Protein AF-0000000087794114 (afdb_homodimer)

Nearest PDB structures (foldseek):
  7km3-assembly1_H  TM=3.798E-01  e=6.405E-01  Chlamydia trachomatis D/UW-3/CX
  7km3-assembly1_G  TM=3.979E-01  e=3.879E+00  Chlamydia trachomatis D/UW-3/CX
  7km3-assembly1_H  TM=3.827E-01  e=6.466E-01  Chlamydia trachomatis D/UW-3/CX

Sequence (338 aa):
MALLFDADALITPNNSWYPIEFCPAFWDLLLRSNVNGDALSIESIYTEVSSGDDQVAEWAKANQHFFRLLDQETHETAKAVAQYVHRLQPPILEPAKTEFMRGADHLLIAYAIVHGHTVVTCENLVAKDCKTVKIPNVCRHSGVPSIHPMKVLSELRGCFNLSLEDEDSMALLFDADALITPNNSWYPIEFCPAFWDLLLRSNVNGDALSIESIYTEVSSGDDQVAEWAKANQHFFRLLDQETHETAKAVAQYVHRLQPPILEPAKTEFMRGADHLLIAYAIVHGHTVVTCENLVAKDCKTVKIPNVCRHSGVPSIHPMKVLSELRGCFNLSLEDEDS

Solvent-accessible surface area (backbone atoms only — not comparable to full-atom values): 17838 Å² total; per-residue (Å²): 110,22,40,33,44,42,52,58,35,54,47,49,38,38,77,40,74,39,24,60,91,36,19,42,19,61,58,49,49,45,53,54,31,29,77,74,58,40,28,37,34,36,42,61,37,46,56,61,42,43,70,50,91,50,71,59,14,53,50,42,66,74,40,52,86,44,33,37,78,82,50,72,67,25,55,54,39,22,50,54,47,49,52,53,54,68,64,54,54,82,57,37,39,68,69,33,46,52,55,44,65,70,51,46,56,45,53,51,51,16,41,25,57,73,66,53,21,31,36,24,30,74,70,63,74,67,65,84,75,38,47,60,73,46,69,42,49,56,27,55,75,67,73,28,55,64,44,45,52,51,50,45,44,69,76,68,67,43,41,31,33,58,62,74,74,73,79,79,116,111,24,40,33,44,42,52,56,37,53,46,49,38,39,77,42,73,38,25,60,90,36,19,44,17,61,59,49,49,46,54,54,31,29,77,74,57,40,28,35,32,35,42,59,36,46,58,61,42,43,70,48,92,48,71,60,14,53,49,42,67,76,41,54,85,44,33,36,77,83,51,70,66,25,56,56,40,23,51,54,48,48,52,52,56,69,64,55,53,83,56,39,38,68,68,33,45,50,54,44,66,70,51,44,56,46,53,51,51,16,42,25,57,72,65,53,22,30,37,23,28,72,68,62,73,67,65,84,75,39,47,60,74,45,70,43,50,55,26,55,76,68,72,29,54,64,43,44,52,52,49,44,44,71,75,68,67,42,43,31,32,56,64,74,74,75,79,78,118

Secondary structure (DSSP, 8-state):
--EEE-SHHHHHHHHTTS-TTT-HHHHHHHHHHHHTTSEEEEHHHHHHHHTSSSHHHHHHHHTGGGEEPPPHHHHHHHHHHHHHHHH--TTS-HHHHHHHHHSSHHHHHHHHHHHTPEEE-S-----TT-SS--HHHHHHHHT--EE-GGGHHHHTT--EEE----TT-/--EEE-SHHHHHHHHTTS-TTT-HHHHHHHHHHHHTTSEEEEHHHHHHHHTSSSHHHHHHHHTGGGEEPPPHHHHHHHHHHHHHHHH--TTS-HHHHHHHHHSSHHHHHHHHHHHTPEEE-S-----TT-SS--HHHHHHHHT--EE-GGGHHHHTT--EEE----TT-

Foldseek 3Di:
DAEEEAQCLQVVCCVPVQNCVAHVLLVVLQVVCVVVVRAAYAVLRLVVNLVDDDPSVVVCVVCVSRHHYDDPQLVVLLVVLLVVLVPQDPPADPVQSVVCNVGCLSSSLSVCLVVVHEYEDQDDDDDSNDHHDDSCVSCVVSVHHYDYSVCVCVVSVGDDDDDPPPPPD/DAEEEAQCLQVVCCVPVQNCVAHVLLVVLQLVCVVVVRAAYAVLRLVVNLVDDDPSVVVCVVCVSRHHYDDPQLVVLLVVLLVVLVPQDPPADPVQSVVCNVGCLSSSLSRCLVVVHEYEDQDDDDDSNDHHDDSCVSCVVSVHHYDYSVCVCVVSVGDDDDDPPPPPD

Structure (mmCIF, N/CA/C/O backbone):
data_AF-0000000087794114-model_v1
#
loop_
_entity.id
_entity.type
_entity.pdbx_description
1 polymer 'DUF4411 family protein'
#
loop_
_atom_site.group_PDB
_atom_site.id
_atom_site.type_symbol
_atom_site.label_atom_id
_atom_site.label_alt_id
_atom_site.label_comp_id
_atom_site.label_asym_id
_atom_site.label_entity_id
_atom_site.label_seq_id
_atom_site.pdbx_PDB_ins_code
_atom_site.Cartn_x
_atom_site.Cartn_y
_atom_site.Cartn_z
_atom_site.occupancy
_atom_site.B_iso_or_equiv
_atom_site.auth_seq_id
_atom_site.auth_comp_id
_atom_site.auth_asym_id
_atom_site.auth_atom_id
_atom_site.pdbx_PDB_model_num
ATOM 1 N N . MET A 1 1 ? -9.234 -16.281 -17.5 1 90.56 1 MET A N 1
ATOM 2 C CA . MET A 1 1 ? -8.008 -15.672 -16.984 1 90.56 1 MET A CA 1
ATOM 3 C C . MET A 1 1 ? -8.203 -15.172 -15.555 1 90.56 1 MET A C 1
ATOM 5 O O . MET A 1 1 ? -9.125 -14.398 -15.281 1 90.56 1 MET A O 1
ATOM 9 N N . ALA A 1 2 ? -7.488 -15.836 -14.594 1 98 2 ALA A N 1
ATOM 10 C CA . ALA A 1 2 ? -7.637 -15.508 -13.18 1 98 2 ALA A CA 1
ATOM 11 C C . ALA A 1 2 ? -6.387 -14.82 -12.641 1 98 2 ALA A C 1
ATOM 13 O O . ALA A 1 2 ? -5.371 -14.727 -13.336 1 98 2 ALA A O 1
ATOM 14 N N . LEU A 1 3 ? -6.594 -14.172 -11.523 1 98.81 3 LEU A N 1
ATOM 15 C CA . LEU A 1 3 ? -5.457 -13.672 -10.758 1 98.81 3 LEU A CA 1
ATOM 16 C C . LEU A 1 3 ? -4.875 -14.766 -9.875 1 98.81 3 LEU A C 1
ATOM 18 O O . LEU A 1 3 ? -5.602 -15.414 -9.117 1 98.81 3 LEU A O 1
ATOM 22 N N . LEU A 1 4 ? -3.633 -15 -10.086 1 98.88 4 LEU A N 1
ATOM 23 C CA . LEU A 1 4 ? -2.918 -16.047 -9.367 1 98.88 4 LEU A CA 1
ATOM 24 C C . LEU A 1 4 ? -1.953 -15.453 -8.352 1 98.88 4 LEU A C 1
ATOM 26 O O . LEU A 1 4 ? -0.931 -14.875 -8.719 1 98.88 4 LEU A O 1
ATOM 30 N N . PHE A 1 5 ? -2.254 -15.672 -7.062 1 98.88 5 PHE A N 1
ATOM 31 C CA . PHE A 1 5 ? -1.586 -14.922 -6.008 1 98.88 5 PHE A CA 1
ATOM 32 C C . PHE A 1 5 ? -0.354 -15.672 -5.508 1 98.88 5 PHE A C 1
ATOM 34 O O . PHE A 1 5 ? -0.438 -16.844 -5.145 1 98.88 5 PHE A O 1
ATOM 41 N N . ASP A 1 6 ? 0.766 -14.977 -5.492 1 98.12 6 ASP A N 1
ATOM 42 C CA . ASP A 1 6 ? 1.923 -15.484 -4.758 1 98.12 6 ASP A CA 1
ATOM 43 C C . ASP A 1 6 ? 1.754 -15.266 -3.256 1 98.12 6 ASP A C 1
ATOM 45 O O . ASP A 1 6 ? 0.785 -14.641 -2.818 1 98.12 6 ASP A O 1
ATOM 49 N N . ALA A 1 7 ? 2.705 -15.695 -2.436 1 97.25 7 ALA A N 1
ATOM 50 C CA . ALA A 1 7 ? 2.553 -15.641 -0.984 1 97.25 7 ALA A CA 1
ATOM 51 C C . ALA A 1 7 ? 2.594 -14.203 -0.477 1 97.25 7 ALA A C 1
ATOM 53 O O . ALA A 1 7 ? 1.713 -13.781 0.273 1 97.25 7 ALA A O 1
ATOM 54 N N . ASP A 1 8 ? 3.545 -13.438 -0.929 1 95.88 8 ASP A N 1
ATOM 55 C CA . ASP A 1 8 ? 3.705 -12.055 -0.478 1 95.88 8 ASP A CA 1
ATOM 56 C C . ASP A 1 8 ? 2.504 -11.203 -0.876 1 95.88 8 ASP A C 1
ATOM 58 O O . ASP A 1 8 ? 2.188 -10.219 -0.21 1 95.88 8 ASP A O 1
ATOM 62 N N . ALA A 1 9 ? 1.861 -11.578 -1.944 1 98 9 ALA A N 1
ATOM 63 C CA . ALA A 1 9 ? 0.704 -10.836 -2.432 1 98 9 ALA A CA 1
ATOM 64 C C . ALA A 1 9 ? -0.493 -11.008 -1.5 1 98 9 ALA A C 1
ATOM 66 O O . ALA A 1 9 ? -1.477 -10.273 -1.599 1 98 9 ALA A O 1
ATOM 67 N N . LEU A 1 10 ? -0.45 -11.953 -0.617 1 98.12 10 LEU A N 1
ATOM 68 C CA . LEU A 1 10 ? -1.47 -12.141 0.41 1 98.12 10 LEU A CA 1
ATOM 69 C C . LEU A 1 10 ? -1.004 -11.57 1.747 1 98.12 10 LEU A C 1
ATOM 71 O O . LEU A 1 10 ? -1.77 -10.898 2.443 1 98.12 10 LEU A O 1
ATOM 75 N N . ILE A 1 11 ? 0.222 -11.719 2.074 1 97.44 11 ILE A N 1
ATOM 76 C CA . ILE A 1 11 ? 0.762 -11.375 3.385 1 97.44 11 ILE A CA 1
ATOM 77 C C . ILE A 1 11 ? 0.918 -9.859 3.498 1 97.44 11 ILE A C 1
ATOM 79 O O . ILE A 1 11 ? 0.459 -9.25 4.469 1 97.44 11 ILE A O 1
ATOM 83 N N . THR A 1 12 ? 1.5 -9.289 2.484 1 96.75 12 THR A N 1
ATOM 84 C CA . THR A 1 12 ? 1.845 -7.875 2.521 1 96.75 12 THR A CA 1
ATOM 85 C C . THR A 1 12 ? 0.588 -7.016 2.635 1 96.75 12 THR A C 1
ATOM 87 O O . THR A 1 12 ? 0.528 -6.102 3.459 1 96.75 12 THR A O 1
ATOM 90 N N . PRO A 1 13 ? -0.462 -7.285 1.856 1 96.75 13 PRO A N 1
ATOM 91 C CA . PRO A 1 13 ? -1.684 -6.496 2.02 1 96.75 13 PRO A CA 1
ATOM 92 C C . PRO A 1 13 ? -2.24 -6.555 3.439 1 96.75 13 PRO A C 1
ATOM 94 O O . PRO A 1 13 ? -2.68 -5.535 3.977 1 96.75 13 PRO A O 1
ATOM 97 N N . ASN A 1 14 ? -2.199 -7.703 4.039 1 96.88 14 ASN A N 1
ATOM 98 C CA . ASN A 1 14 ? -2.705 -7.82 5.402 1 96.88 14 ASN A CA 1
ATOM 99 C C . ASN A 1 14 ? -1.864 -7.012 6.383 1 96.88 14 ASN A C 1
ATOM 101 O O . ASN A 1 14 ? -2.396 -6.43 7.332 1 96.88 14 ASN A O 1
ATOM 105 N N . ASN A 1 15 ? -0.584 -6.957 6.184 1 94.88 15 ASN A N 1
ATOM 106 C CA . ASN A 1 15 ? 0.324 -6.281 7.105 1 94.88 15 ASN A CA 1
ATOM 107 C C . ASN A 1 15 ? 0.426 -4.789 6.797 1 94.88 15 ASN A C 1
ATOM 109 O O . ASN A 1 15 ? 1.107 -4.047 7.508 1 94.88 15 ASN A O 1
ATOM 113 N N . SER A 1 16 ? -0.266 -4.371 5.82 1 94.31 16 SER A N 1
ATOM 114 C CA . SER A 1 16 ? -0.092 -2.984 5.398 1 94.31 16 SER A CA 1
ATOM 115 C C . SER A 1 16 ? -1.436 -2.32 5.117 1 94.31 16 SER A C 1
ATOM 117 O O . SER A 1 16 ? -2.033 -1.716 6.012 1 94.31 16 SER A O 1
ATOM 119 N N . TRP A 1 17 ? -1.999 -2.459 3.928 1 93.25 17 TRP A N 1
ATOM 120 C CA . TRP A 1 17 ? -3.08 -1.562 3.531 1 93.25 17 TRP A CA 1
ATOM 121 C C . TRP A 1 17 ? -4.426 -2.279 3.568 1 93.25 17 TRP A C 1
ATOM 123 O O . TRP A 1 17 ? -5.477 -1.637 3.607 1 93.25 17 TRP A O 1
ATOM 133 N N . TYR A 1 18 ? -4.434 -3.604 3.619 1 94.75 18 TYR A N 1
ATOM 134 C CA . TYR A 1 18 ? -5.695 -4.328 3.713 1 94.75 18 TYR A CA 1
ATOM 135 C C . TYR A 1 18 ? -5.664 -5.34 4.852 1 94.75 18 TYR A C 1
ATOM 137 O O . TYR A 1 18 ? -5.863 -6.535 4.633 1 94.75 18 TYR A O 1
ATOM 145 N N . PRO A 1 19 ? -5.512 -4.812 6.027 1 95.94 19 PRO A N 1
ATOM 146 C CA . PRO A 1 19 ? -5.57 -5.773 7.133 1 95.94 19 PRO A CA 1
ATOM 147 C C . PRO A 1 19 ? -6.938 -6.438 7.27 1 95.94 19 PRO A C 1
ATOM 149 O O . PRO A 1 19 ? -7.965 -5.754 7.215 1 95.94 19 PRO A O 1
ATOM 152 N N . ILE A 1 20 ? -6.84 -7.715 7.445 1 96.62 20 ILE A N 1
ATOM 153 C CA . ILE A 1 20 ? -8.078 -8.484 7.551 1 96.62 20 ILE A CA 1
ATOM 154 C C . ILE A 1 20 ? -8.984 -7.863 8.609 1 96.62 20 ILE A C 1
ATOM 156 O O . ILE A 1 20 ? -10.195 -7.785 8.43 1 96.62 20 ILE A O 1
ATOM 160 N N . GLU A 1 21 ? -8.445 -7.348 9.695 1 94.69 21 GLU A N 1
ATOM 161 C CA . GLU A 1 21 ? -9.18 -6.793 10.828 1 94.69 21 GLU A CA 1
ATOM 162 C C . GLU A 1 21 ? -9.938 -5.535 10.43 1 94.69 21 GLU A C 1
ATOM 164 O O . GLU A 1 21 ? -11.062 -5.312 10.883 1 94.69 21 GLU A O 1
ATOM 169 N N . PHE A 1 22 ? -9.438 -4.742 9.539 1 94.19 22 PHE A N 1
ATOM 170 C CA . PHE A 1 22 ? -10.008 -3.426 9.266 1 94.19 22 PHE A CA 1
ATOM 171 C C . PHE A 1 22 ? -10.555 -3.352 7.848 1 94.19 22 PHE A C 1
ATOM 173 O O . PHE A 1 22 ? -11.367 -2.477 7.535 1 94.19 22 PHE A O 1
ATOM 180 N N . CYS A 1 23 ? -10.109 -4.316 7.051 1 95.44 23 CYS A N 1
ATOM 181 C CA . CYS A 1 23 ? -10.547 -4.293 5.656 1 95.44 23 CYS A CA 1
ATOM 182 C C . CYS A 1 23 ? -10.969 -5.68 5.195 1 95.44 23 CYS A C 1
ATOM 184 O O . CYS A 1 23 ? -10.414 -6.211 4.227 1 95.44 23 CYS A O 1
ATOM 186 N N . PRO A 1 24 ? -11.961 -6.238 5.848 1 95.75 24 PRO A N 1
ATOM 187 C CA . PRO A 1 24 ? -12.445 -7.539 5.383 1 95.75 24 PRO A CA 1
ATOM 188 C C . PRO A 1 24 ? -12.914 -7.512 3.93 1 95.75 24 PRO A C 1
ATOM 190 O O . PRO A 1 24 ? -12.977 -8.555 3.275 1 95.75 24 PRO A O 1
ATOM 193 N N . ALA A 1 25 ? -13.172 -6.348 3.436 1 95.62 25 ALA A N 1
ATOM 194 C CA . ALA A 1 25 ? -13.68 -6.172 2.08 1 95.62 25 ALA A CA 1
ATOM 195 C C . ALA A 1 25 ? -12.742 -6.797 1.054 1 95.62 25 ALA A C 1
ATOM 197 O O . ALA A 1 25 ? -13.195 -7.449 0.108 1 95.62 25 ALA A O 1
ATOM 198 N N . PHE A 1 26 ? -11.469 -6.594 1.217 1 96.75 26 PHE A N 1
ATOM 199 C CA . PHE A 1 26 ? -10.484 -7.137 0.281 1 96.75 26 PHE A CA 1
ATOM 200 C C . PHE A 1 26 ? -10.531 -8.656 0.269 1 96.75 26 PHE A C 1
ATOM 202 O O . PHE A 1 26 ? -10.547 -9.273 -0.798 1 96.75 26 PHE A O 1
ATOM 209 N N . TRP A 1 27 ? -10.578 -9.234 1.351 1 97.94 27 TRP A N 1
ATOM 210 C CA . TRP A 1 27 ? -10.523 -10.688 1.507 1 97.94 27 TRP A CA 1
ATOM 211 C C . TRP A 1 27 ? -11.844 -11.328 1.076 1 97.94 27 TRP A C 1
ATOM 213 O O . TRP A 1 27 ? -11.852 -12.414 0.493 1 97.94 27 TRP A O 1
ATOM 223 N N . ASP A 1 28 ? -12.875 -10.625 1.348 1 96.94 28 ASP A N 1
ATOM 224 C CA . ASP A 1 28 ? -14.164 -11.062 0.813 1 96.94 28 ASP A CA 1
ATOM 225 C C . ASP A 1 28 ? -14.172 -11.008 -0.713 1 96.94 28 ASP A C 1
ATOM 227 O O . ASP A 1 28 ? -14.734 -11.891 -1.366 1 96.94 28 ASP A O 1
ATOM 231 N N . LEU A 1 29 ? -13.562 -9.969 -1.209 1 96.81 29 LEU A N 1
ATOM 232 C CA . LEU A 1 29 ? -13.453 -9.828 -2.658 1 96.81 29 LEU A CA 1
ATOM 233 C C . LEU A 1 29 ? -12.695 -11.008 -3.26 1 96.81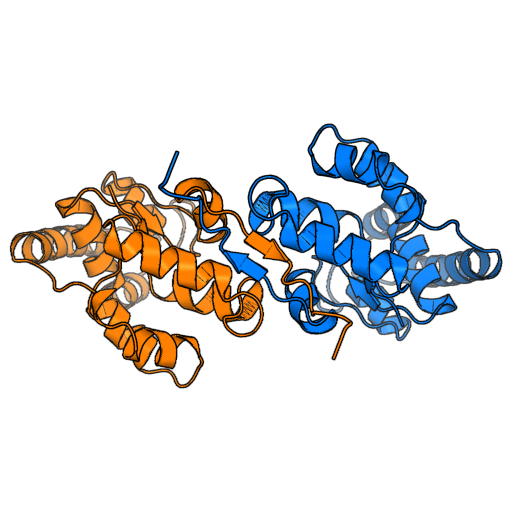 29 LEU A C 1
ATOM 235 O O . LEU A 1 29 ? -13.109 -11.562 -4.281 1 96.81 29 LEU A O 1
ATOM 239 N N . LEU A 1 30 ? -11.602 -11.438 -2.637 1 98 30 LEU A N 1
ATOM 240 C CA . LEU A 1 30 ? -10.82 -12.57 -3.117 1 98 30 LEU A CA 1
ATOM 241 C C . LEU A 1 30 ? -11.648 -13.852 -3.123 1 98 30 LEU A C 1
ATOM 243 O O . LEU A 1 30 ? -11.633 -14.602 -4.102 1 98 30 LEU A O 1
ATOM 247 N N . LEU A 1 31 ? -12.312 -14.047 -2.047 1 97.75 31 LEU A N 1
ATOM 248 C CA . LEU A 1 31 ? -13.086 -15.273 -1.917 1 97.75 31 LEU A CA 1
ATOM 249 C C . LEU A 1 31 ? -14.234 -15.305 -2.918 1 97.75 31 LEU A C 1
ATOM 251 O O . LEU A 1 31 ? -14.5 -16.328 -3.539 1 97.75 31 LEU A O 1
ATOM 255 N N . ARG A 1 32 ? -14.883 -14.211 -3.057 1 96.44 32 ARG A N 1
ATOM 256 C CA . ARG A 1 32 ? -15.945 -14.125 -4.051 1 96.44 32 ARG A CA 1
ATOM 257 C C . ARG A 1 32 ? -15.398 -14.375 -5.457 1 96.44 32 ARG A C 1
ATOM 259 O O . ARG A 1 32 ? -16 -15.117 -6.238 1 96.44 32 ARG A O 1
ATOM 266 N N . SER A 1 33 ? -14.312 -13.742 -5.754 1 97.25 33 SER A N 1
ATOM 267 C CA . SER A 1 33 ? -13.68 -13.906 -7.059 1 97.25 33 SER A CA 1
ATOM 268 C C . SER A 1 33 ? -13.203 -15.344 -7.27 1 97.25 33 SER A C 1
ATOM 270 O O . SER A 1 33 ? -13.188 -15.844 -8.398 1 97.25 33 SER A O 1
ATOM 272 N N . ASN A 1 34 ? -12.82 -15.969 -6.16 1 98 34 ASN A N 1
ATOM 273 C CA . ASN A 1 34 ? -12.406 -17.359 -6.254 1 98 34 ASN A CA 1
ATOM 274 C C . ASN A 1 34 ? -13.562 -18.266 -6.684 1 98 34 ASN A C 1
ATOM 276 O O . ASN A 1 34 ? -13.375 -19.188 -7.48 1 98 34 ASN A O 1
ATOM 280 N N . VAL A 1 35 ? -14.719 -18.062 -6.137 1 96.19 35 VAL A N 1
ATOM 281 C CA . VAL A 1 35 ? -15.914 -18.812 -6.484 1 96.19 35 VAL A CA 1
ATOM 282 C C . VAL A 1 35 ? -16.172 -18.719 -7.984 1 96.19 35 VAL A C 1
ATOM 284 O O . VAL A 1 35 ? -16.547 -19.688 -8.625 1 96.19 35 VAL A O 1
ATOM 287 N N . ASN A 1 36 ? -15.844 -17.547 -8.555 1 94.94 36 ASN A N 1
ATOM 288 C CA . ASN A 1 36 ? -16.062 -17.297 -9.977 1 94.94 36 ASN A CA 1
ATOM 289 C C . ASN A 1 36 ? -14.859 -17.766 -10.812 1 94.94 36 ASN A C 1
ATOM 291 O O . ASN A 1 36 ? -14.883 -17.656 -12.039 1 94.94 36 ASN A O 1
ATOM 295 N N . GLY A 1 37 ? -13.836 -18.188 -10.109 1 96.5 37 GLY A N 1
ATOM 296 C CA . GLY A 1 37 ? -12.641 -18.641 -10.789 1 96.5 37 GLY A CA 1
ATOM 297 C C . GLY A 1 37 ? -11.711 -17.516 -11.203 1 96.5 37 GLY A C 1
ATOM 298 O O . GLY A 1 37 ? -10.836 -17.703 -12.055 1 96.5 37 GLY A O 1
ATOM 299 N N . ASP A 1 38 ? -11.875 -16.328 -10.617 1 97.81 38 ASP A N 1
ATOM 300 C CA . ASP A 1 38 ? -11.148 -15.141 -11.062 1 97.81 38 ASP A CA 1
ATOM 301 C C . ASP A 1 38 ? -9.938 -14.867 -10.164 1 97.81 38 ASP A C 1
ATOM 303 O O . ASP A 1 38 ? -9.07 -14.062 -10.5 1 97.81 38 ASP A O 1
ATOM 307 N N . ALA A 1 39 ? -9.883 -15.523 -9.039 1 98.69 39 ALA A N 1
ATOM 308 C CA . ALA A 1 39 ? -8.766 -15.383 -8.102 1 98.69 39 ALA A CA 1
ATOM 309 C C . ALA A 1 39 ? -8.438 -16.719 -7.434 1 98.69 39 ALA A C 1
ATOM 311 O O . ALA A 1 39 ? -9.336 -17.438 -7.004 1 98.69 39 ALA A O 1
ATOM 312 N N . LEU A 1 40 ? -7.246 -17 -7.395 1 98.81 40 LEU A N 1
ATOM 313 C CA . LEU A 1 40 ? -6.816 -18.266 -6.785 1 98.81 40 LEU A CA 1
ATOM 314 C C . LEU A 1 40 ? -5.316 -18.25 -6.52 1 98.81 40 LEU A C 1
ATOM 316 O O . LEU A 1 40 ? -4.645 -17.25 -6.773 1 98.81 40 LEU A O 1
ATOM 320 N N . SER A 1 41 ? -4.836 -19.281 -5.922 1 98.81 41 SER A N 1
ATOM 321 C CA . SER A 1 41 ? -3.426 -19.609 -5.762 1 98.81 41 SER A CA 1
ATOM 322 C C . SER A 1 41 ? -3.195 -21.125 -5.844 1 98.81 41 SER A C 1
ATOM 324 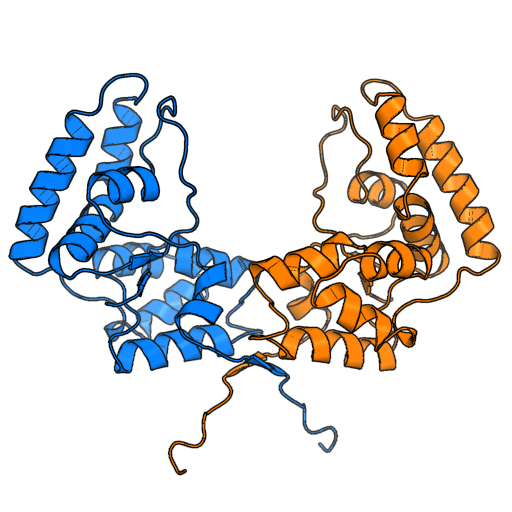O O . SER A 1 41 ? -4.027 -21.844 -6.391 1 98.81 41 SER A O 1
ATOM 326 N N . ILE A 1 42 ? -2.008 -21.531 -5.531 1 98.69 42 ILE A N 1
ATOM 327 C CA . ILE A 1 42 ? -1.695 -22.938 -5.676 1 98.69 42 ILE A CA 1
ATOM 328 C C . ILE A 1 42 ? -1.316 -23.531 -4.32 1 98.69 42 ILE A C 1
ATOM 330 O O . ILE A 1 42 ? -0.975 -22.797 -3.391 1 98.69 42 ILE A O 1
ATOM 334 N N . GLU A 1 43 ? -1.309 -24.781 -4.23 1 97.88 43 GLU A N 1
ATOM 335 C CA . GLU A 1 43 ? -1.099 -25.516 -2.984 1 97.88 43 GLU A CA 1
ATOM 336 C C . GLU A 1 43 ? 0.265 -25.203 -2.379 1 97.88 43 GLU A C 1
ATOM 338 O O . GLU A 1 43 ? 0.405 -25.125 -1.157 1 97.88 43 GLU A O 1
ATOM 343 N N . SER A 1 44 ? 1.276 -25.094 -3.17 1 96.81 44 SER A N 1
ATOM 344 C CA . SER A 1 44 ? 2.609 -24.766 -2.664 1 96.81 44 SER A CA 1
ATOM 345 C C . SER A 1 44 ? 2.619 -23.438 -1.923 1 96.81 44 SER A C 1
ATOM 347 O O . SER A 1 44 ? 3.33 -23.281 -0.928 1 96.81 44 SER A O 1
ATOM 349 N N . ILE A 1 45 ? 1.816 -22.5 -2.387 1 97.94 45 ILE A N 1
ATOM 350 C CA . ILE A 1 45 ? 1.689 -21.203 -1.722 1 97.94 45 ILE A CA 1
ATOM 351 C C . ILE A 1 45 ? 0.944 -21.375 -0.4 1 97.94 45 ILE A C 1
ATOM 353 O O . ILE A 1 45 ? 1.274 -20.734 0.595 1 97.94 45 ILE A O 1
ATOM 357 N N . TYR A 1 46 ? -0.052 -22.234 -0.452 1 98.12 46 TYR A N 1
ATOM 358 C CA . TYR A 1 46 ? -0.767 -22.562 0.779 1 98.12 46 TYR A CA 1
ATOM 359 C C . TYR A 1 46 ? 0.198 -23 1.87 1 98.12 46 TYR A C 1
ATOM 361 O O . TYR A 1 46 ? 0.136 -22.516 3.002 1 98.12 46 TYR A O 1
ATOM 369 N N . THR A 1 47 ? 1.084 -23.875 1.524 1 96 47 THR A N 1
ATOM 370 C CA . THR A 1 47 ? 2.037 -24.422 2.484 1 96 47 THR A CA 1
ATOM 371 C C . THR A 1 47 ? 2.918 -23.328 3.061 1 96 47 THR A C 1
ATOM 373 O O . THR A 1 47 ? 3.164 -23.281 4.266 1 96 47 THR A O 1
ATOM 376 N N . GLU A 1 48 ? 3.299 -22.453 2.219 1 93.88 48 GLU A N 1
ATOM 377 C CA . GLU A 1 48 ? 4.141 -21.328 2.635 1 93.88 48 GLU A CA 1
ATOM 378 C C . GLU A 1 48 ? 3.387 -20.391 3.566 1 93.88 48 GLU A C 1
ATOM 380 O O . GLU A 1 48 ? 3.891 -20.031 4.629 1 93.88 48 GLU A O 1
ATOM 385 N N . VAL A 1 49 ? 2.186 -20 3.211 1 96.75 49 VAL A N 1
ATOM 386 C CA . VAL A 1 49 ? 1.393 -19 3.914 1 96.75 49 VAL A CA 1
ATOM 387 C C . VAL A 1 49 ? 0.858 -19.594 5.219 1 96.75 49 VAL A C 1
ATOM 389 O O . VAL A 1 49 ? 0.863 -18.922 6.254 1 96.75 49 VAL A O 1
ATOM 392 N N . SER A 1 50 ? 0.457 -20.812 5.191 1 96.88 50 SER A N 1
ATOM 393 C CA . SER A 1 50 ? -0.214 -21.438 6.328 1 96.88 50 SER A CA 1
ATOM 394 C C . SER A 1 50 ? 0.781 -21.812 7.422 1 96.88 50 SER A C 1
ATOM 396 O O . SER A 1 50 ? 0.386 -22.109 8.555 1 96.88 50 SER A O 1
ATOM 398 N N . SER A 1 51 ? 2.021 -21.781 7.113 1 93.94 51 SER A N 1
ATOM 399 C CA . SER A 1 51 ? 3.055 -22.125 8.086 1 93.94 51 SER A CA 1
ATOM 400 C C . SER A 1 51 ? 3.283 -20.969 9.07 1 93.94 51 SER A C 1
ATOM 402 O O . SER A 1 51 ? 3.9 -21.172 10.117 1 93.94 51 SER A O 1
ATOM 404 N N . GLY A 1 52 ? 2.766 -19.844 8.781 1 92.31 52 GLY A N 1
ATOM 405 C CA . GLY A 1 52 ? 2.893 -18.703 9.68 1 92.31 52 GLY A CA 1
ATOM 406 C C . GLY A 1 52 ? 1.901 -18.734 10.828 1 92.31 52 GLY A C 1
ATOM 407 O O . GLY A 1 52 ? 1.15 -19.703 10.977 1 92.31 52 GLY A O 1
ATOM 408 N N . ASP A 1 53 ? 2.006 -17.766 11.719 1 89.94 53 ASP A N 1
ATOM 409 C CA . ASP A 1 53 ? 1.107 -17.688 12.867 1 89.94 53 ASP A CA 1
ATOM 410 C C . ASP A 1 53 ? 0.342 -16.359 12.867 1 89.94 53 ASP A C 1
ATOM 412 O O . ASP A 1 53 ? -0.027 -15.852 13.93 1 89.94 53 ASP A O 1
ATOM 416 N N . ASP A 1 54 ? 0.057 -15.922 11.789 1 93.62 54 ASP A N 1
ATOM 417 C CA . ASP A 1 54 ? -0.628 -14.633 11.703 1 93.62 54 ASP A CA 1
ATOM 418 C C . ASP A 1 54 ? -2.025 -14.797 11.109 1 93.62 54 ASP A C 1
ATOM 420 O O . ASP A 1 54 ? -2.512 -15.914 10.945 1 93.62 54 ASP A O 1
ATOM 424 N N . GLN A 1 55 ? -2.719 -13.727 10.859 1 96.19 55 GLN A N 1
ATOM 425 C CA . GLN A 1 55 ? -4.098 -13.711 10.383 1 96.19 55 GLN A CA 1
ATOM 426 C C . GLN A 1 55 ? -4.207 -14.305 8.984 1 96.19 55 GLN A C 1
ATOM 428 O O . GLN A 1 55 ? -5.207 -14.945 8.648 1 96.19 55 GLN A O 1
ATOM 433 N N . VAL A 1 56 ? -3.186 -14.133 8.188 1 98.06 56 VAL A N 1
ATOM 434 C CA . VAL A 1 56 ? -3.209 -14.641 6.816 1 98.06 56 VAL A CA 1
ATOM 435 C C . VAL A 1 56 ? -3.131 -16.172 6.832 1 98.06 56 VAL A C 1
ATOM 437 O O . VAL A 1 56 ? -3.779 -16.844 6.023 1 98.06 56 VAL A O 1
ATOM 440 N N . ALA A 1 57 ? -2.248 -16.672 7.723 1 98.19 57 ALA A N 1
ATOM 441 C CA . ALA A 1 57 ? -2.164 -18.109 7.887 1 98.19 57 ALA A CA 1
ATOM 442 C C . ALA A 1 57 ? -3.518 -18.703 8.266 1 98.19 57 ALA A C 1
ATOM 444 O O . ALA A 1 57 ? -3.953 -19.703 7.691 1 98.19 57 ALA A O 1
ATOM 445 N N . GLU A 1 58 ? -4.16 -18.078 9.227 1 98.06 58 GLU A N 1
ATOM 446 C CA . GLU A 1 58 ? -5.484 -18.531 9.641 1 98.06 58 GLU A CA 1
ATOM 447 C C . GLU A 1 58 ? -6.484 -18.438 8.492 1 98.06 58 GLU A C 1
ATOM 449 O O . GLU A 1 58 ? -7.305 -19.344 8.297 1 98.06 58 GLU A O 1
ATOM 454 N N . TRP A 1 59 ? -6.414 -17.344 7.801 1 98.44 59 TRP A N 1
ATOM 455 C CA . TRP A 1 59 ? -7.273 -17.156 6.637 1 98.44 59 TRP A CA 1
ATOM 456 C C . TRP A 1 59 ? -7.055 -18.25 5.609 1 98.44 59 TRP A C 1
ATOM 458 O O . TRP A 1 59 ? -8.016 -18.797 5.059 1 98.44 59 TRP A O 1
ATOM 468 N N . ALA A 1 60 ? -5.801 -18.625 5.285 1 98.5 60 ALA A N 1
ATOM 469 C CA . ALA A 1 60 ? -5.488 -19.672 4.324 1 98.5 60 ALA A CA 1
ATOM 470 C C . ALA A 1 60 ? -6.039 -21.031 4.785 1 98.5 60 ALA A C 1
ATOM 472 O O . ALA A 1 60 ? -6.617 -21.766 3.992 1 98.5 60 ALA A O 1
ATOM 473 N N . LYS A 1 61 ? -5.867 -21.297 6.027 1 98.25 61 LYS A N 1
ATOM 474 C CA . LYS A 1 61 ? -6.344 -22.562 6.586 1 98.25 61 LYS A CA 1
ATOM 475 C C . LYS A 1 61 ? -7.863 -22.656 6.484 1 98.25 61 LYS A C 1
ATOM 477 O O . LYS A 1 61 ? -8.406 -23.75 6.246 1 98.25 61 LYS A O 1
ATOM 482 N N . ALA A 1 62 ? -8.5 -21.609 6.664 1 98.12 62 ALA A N 1
ATOM 483 C CA . ALA A 1 62 ? -9.961 -21.594 6.617 1 98.12 62 ALA A CA 1
ATOM 484 C C . ALA A 1 62 ? -10.461 -21.609 5.176 1 98.12 62 ALA A C 1
ATOM 486 O O . ALA A 1 62 ? -11.641 -21.859 4.926 1 98.12 62 ALA A O 1
ATOM 487 N N . ASN A 1 63 ? -9.594 -21.297 4.242 1 98.38 63 ASN A N 1
ATOM 488 C CA . ASN A 1 63 ? -10.016 -21.172 2.85 1 98.38 63 ASN A CA 1
ATOM 489 C C . ASN A 1 63 ? -9.102 -21.953 1.916 1 98.38 63 ASN A C 1
ATOM 491 O O . ASN A 1 63 ? -8.602 -21.422 0.925 1 98.38 63 ASN A O 1
ATOM 495 N N . GLN A 1 64 ? -8.953 -23.234 2.189 1 98.06 64 GLN A N 1
ATOM 496 C CA . GLN A 1 64 ? -8.047 -24.094 1.438 1 98.06 64 GLN A CA 1
ATOM 497 C C . GLN A 1 64 ? -8.484 -24.219 -0.019 1 98.06 64 GLN A C 1
ATOM 499 O O . GLN A 1 64 ? -7.664 -24.484 -0.898 1 98.06 64 GLN A O 1
ATOM 504 N N . HIS A 1 65 ? -9.773 -23.984 -0.287 1 98.06 65 HIS A N 1
ATOM 505 C CA . HIS A 1 65 ? -10.297 -24.078 -1.644 1 98.06 65 HIS A CA 1
ATOM 506 C C . HIS A 1 65 ? -9.688 -23 -2.539 1 98.06 65 HIS A C 1
ATOM 508 O O . HIS A 1 65 ? -9.773 -23.094 -3.768 1 98.06 65 HIS A O 1
ATOM 514 N N . PHE A 1 66 ? -9.109 -21.969 -1.944 1 98.69 66 PHE A N 1
ATOM 515 C CA . PHE A 1 66 ? -8.469 -20.875 -2.682 1 98.69 66 PHE A CA 1
ATOM 516 C C . PHE A 1 66 ? -7.188 -21.359 -3.35 1 98.69 66 PHE A C 1
ATOM 518 O O . PHE A 1 66 ? -6.684 -20.719 -4.273 1 98.69 66 PHE A O 1
ATOM 525 N N . PHE A 1 67 ? -6.652 -22.547 -2.932 1 98.75 67 PHE A N 1
ATOM 526 C CA . PHE A 1 67 ? -5.359 -23.062 -3.365 1 98.75 67 PHE A CA 1
ATOM 527 C C . PHE A 1 67 ? -5.527 -24.359 -4.16 1 98.75 67 PHE A C 1
ATOM 529 O O . PHE A 1 67 ? -5.992 -25.359 -3.625 1 98.75 67 PHE A O 1
ATOM 536 N N . ARG A 1 68 ? -5.043 -24.312 -5.355 1 98.06 68 ARG A N 1
ATOM 537 C CA . ARG A 1 68 ? -5.289 -25.406 -6.281 1 98.06 68 ARG A CA 1
ATOM 538 C C . ARG A 1 68 ? -4.098 -26.359 -6.324 1 98.06 68 ARG A C 1
ATOM 540 O O . ARG A 1 68 ? -2.951 -25.938 -6.164 1 98.06 68 ARG A O 1
ATOM 547 N N . LEU A 1 69 ? -4.426 -27.578 -6.605 1 97.31 69 LEU A N 1
ATOM 548 C CA . LEU A 1 69 ? -3.389 -28.562 -6.871 1 97.31 69 LEU A CA 1
ATOM 549 C C . LEU A 1 69 ? -2.822 -28.391 -8.273 1 97.31 69 LEU A C 1
ATOM 551 O O . LEU A 1 69 ? -3.529 -27.953 -9.188 1 97.31 69 LEU A O 1
ATOM 555 N N . LEU A 1 70 ? -1.605 -28.797 -8.359 1 97.12 70 LEU A N 1
ATOM 556 C CA . LEU A 1 70 ? -0.975 -28.734 -9.672 1 97.12 70 LEU A CA 1
ATOM 557 C C . LEU A 1 70 ? -1.418 -29.906 -10.547 1 97.12 70 LEU A C 1
ATOM 559 O O . LEU A 1 70 ? -1.537 -31.031 -10.062 1 97.12 70 LEU A O 1
ATOM 563 N N . ASP A 1 71 ? -1.731 -29.641 -11.773 1 97.12 71 ASP A N 1
ATOM 564 C CA . ASP A 1 71 ? -2.02 -30.703 -12.727 1 97.12 71 ASP A CA 1
ATOM 565 C C . ASP A 1 71 ? -0.746 -31.172 -13.43 1 97.12 71 ASP A C 1
ATOM 567 O O . ASP A 1 71 ? 0.33 -30.609 -13.211 1 97.12 71 ASP A O 1
ATOM 571 N N . GLN A 1 72 ? -0.884 -32.219 -14.188 1 97.12 72 GLN A N 1
ATOM 572 C CA . GLN A 1 72 ? 0.268 -32.844 -14.844 1 97.12 72 GLN A CA 1
ATOM 573 C C . GLN A 1 72 ? 0.933 -31.859 -15.805 1 97.12 72 GLN A C 1
ATOM 575 O O . GLN A 1 72 ? 2.162 -31.797 -15.891 1 97.12 72 GLN A O 1
ATOM 580 N N . GLU A 1 73 ? 0.129 -31.172 -16.469 1 98.06 73 GLU A N 1
ATOM 581 C CA . GLU A 1 73 ? 0.663 -30.203 -17.422 1 98.06 73 GLU A CA 1
ATOM 582 C C . GLU A 1 73 ? 1.503 -29.141 -16.719 1 98.06 73 GLU A C 1
ATOM 584 O O . GLU A 1 73 ? 2.545 -28.719 -17.234 1 98.06 73 GLU A O 1
ATOM 589 N N . THR A 1 74 ? 1.017 -28.719 -15.602 1 97.88 74 THR A N 1
ATOM 590 C CA . THR A 1 74 ? 1.756 -27.719 -14.82 1 97.88 74 THR A CA 1
ATOM 591 C C . THR A 1 74 ? 3.096 -28.297 -14.359 1 97.88 74 THR A C 1
ATOM 593 O O . THR A 1 74 ? 4.109 -27.594 -14.383 1 97.88 74 THR A O 1
ATOM 596 N N . HIS A 1 75 ? 3.168 -29.516 -13.969 1 96.75 75 HIS A N 1
ATOM 597 C CA . HIS A 1 75 ? 4.418 -30.141 -13.547 1 96.75 75 HIS A CA 1
ATOM 598 C C . HIS A 1 75 ? 5.438 -30.141 -14.68 1 96.75 75 HIS A C 1
ATOM 600 O O . HIS A 1 75 ? 6.617 -29.859 -14.469 1 96.75 75 HIS A O 1
ATOM 606 N N . GLU A 1 76 ? 4.965 -30.469 -15.82 1 97.75 76 GLU A N 1
ATOM 607 C CA . GLU A 1 76 ? 5.852 -30.469 -16.969 1 97.75 76 GLU A CA 1
ATOM 608 C C . GLU A 1 76 ? 6.363 -29.078 -17.297 1 97.75 76 GLU A C 1
ATOM 610 O O . GLU A 1 76 ? 7.551 -28.875 -17.562 1 97.75 76 GLU A O 1
ATOM 615 N N . THR A 1 77 ? 5.43 -28.172 -17.266 1 98.12 77 THR A N 1
ATOM 616 C CA . THR A 1 77 ? 5.793 -26.781 -17.531 1 98.12 77 THR A CA 1
ATOM 617 C C . THR A 1 77 ? 6.75 -26.25 -16.469 1 98.12 77 THR A C 1
ATOM 619 O O . THR A 1 77 ? 7.629 -25.438 -16.766 1 98.12 77 THR A O 1
ATOM 622 N N . ALA A 1 78 ? 6.578 -26.719 -15.242 1 97.81 78 ALA A N 1
ATOM 623 C CA . ALA A 1 78 ? 7.473 -26.328 -14.156 1 97.81 78 ALA A CA 1
ATOM 624 C C . ALA A 1 78 ? 8.914 -26.734 -14.453 1 97.81 78 ALA A C 1
ATOM 626 O O . ALA A 1 78 ? 9.852 -26.016 -14.117 1 97.81 78 ALA A O 1
ATOM 627 N N . LYS A 1 79 ? 9.055 -27.828 -15.078 1 97.12 79 LYS A N 1
ATOM 628 C CA . LYS A 1 79 ? 10.383 -28.281 -15.477 1 97.12 79 LYS A CA 1
ATOM 629 C C . LYS A 1 79 ? 11 -27.328 -16.5 1 97.12 79 LYS A C 1
ATOM 631 O O . LYS A 1 79 ? 12.195 -27.031 -16.438 1 97.12 79 LYS A O 1
ATOM 636 N N . ALA A 1 80 ? 10.172 -26.938 -17.406 1 97.25 80 ALA A N 1
ATOM 637 C CA . ALA A 1 80 ? 10.641 -26 -18.422 1 97.25 80 ALA A CA 1
ATOM 638 C C . ALA A 1 80 ? 11.07 -24.688 -17.797 1 97.25 80 ALA A C 1
ATOM 640 O O . ALA A 1 80 ? 12.094 -24.109 -18.172 1 97.25 80 ALA A O 1
ATOM 641 N N . VAL A 1 81 ? 10.289 -24.203 -16.859 1 97.69 81 VAL A N 1
ATOM 642 C CA . VAL A 1 81 ? 10.633 -22.969 -16.141 1 97.69 81 VAL A CA 1
ATOM 643 C C . VAL A 1 81 ? 11.945 -23.156 -15.391 1 97.69 81 VAL A C 1
ATOM 645 O O . VAL A 1 81 ? 12.812 -22.281 -15.398 1 97.69 81 VAL A O 1
ATOM 648 N N . ALA A 1 82 ? 12.055 -24.266 -14.766 1 96.75 82 ALA A N 1
ATOM 649 C CA . ALA A 1 82 ? 13.281 -24.594 -14.039 1 96.75 82 ALA A CA 1
ATOM 650 C C . ALA A 1 82 ? 14.492 -24.578 -14.961 1 96.75 82 ALA A C 1
ATOM 652 O O . ALA A 1 82 ? 15.547 -24.031 -14.609 1 96.75 82 ALA A O 1
ATOM 653 N N . GLN A 1 83 ? 14.375 -25.141 -16.078 1 96.56 83 GLN A N 1
ATOM 654 C CA . GLN A 1 83 ? 15.461 -25.172 -17.062 1 96.56 83 GLN A CA 1
ATOM 655 C C . GLN A 1 83 ? 15.852 -23.766 -17.5 1 96.56 83 GLN A C 1
ATOM 657 O O . GLN A 1 83 ? 17.047 -23.453 -17.609 1 96.56 83 GLN A O 1
ATOM 662 N N . TYR A 1 84 ? 14.867 -23 -17.734 1 96.5 84 TYR A N 1
ATOM 663 C CA . TYR A 1 84 ? 15.125 -21.609 -18.109 1 96.5 84 TYR A CA 1
ATOM 664 C C . TYR A 1 84 ? 15.93 -20.891 -17.031 1 96.5 84 TYR A C 1
ATOM 666 O O . TYR A 1 84 ? 16.938 -20.25 -17.312 1 96.5 84 TYR A O 1
ATOM 674 N N . VAL A 1 85 ? 15.492 -21.031 -15.758 1 96.12 85 VAL A N 1
ATOM 675 C CA . VAL A 1 85 ? 16.141 -20.359 -14.641 1 96.12 85 VAL A CA 1
ATOM 676 C C . VAL A 1 85 ? 17.578 -20.844 -14.516 1 96.12 85 VAL A C 1
ATOM 678 O O . VAL A 1 85 ? 18.5 -20.047 -14.281 1 96.12 85 VAL A O 1
ATOM 681 N N . HIS A 1 86 ? 17.766 -22.094 -14.719 1 95.19 86 HIS A N 1
ATOM 682 C CA . HIS A 1 86 ? 19.094 -22.672 -14.602 1 95.19 86 HIS A CA 1
ATOM 683 C C . HIS A 1 86 ? 20.031 -22.141 -15.688 1 95.19 86 HIS A C 1
ATOM 685 O O . HIS A 1 86 ? 21.234 -22.016 -15.461 1 95.19 86 HIS A O 1
ATOM 691 N N . ARG A 1 87 ? 19.484 -21.766 -16.781 1 94.56 87 ARG A N 1
ATOM 692 C CA . ARG A 1 87 ? 20.281 -21.359 -17.922 1 94.56 87 ARG A CA 1
ATOM 693 C C . ARG A 1 87 ? 20.594 -19.859 -17.859 1 94.56 87 ARG A C 1
ATOM 695 O O . ARG A 1 87 ? 21.344 -19.344 -18.688 1 94.56 87 ARG A O 1
ATOM 702 N N . LEU A 1 88 ? 19.953 -19.203 -16.906 1 93.12 88 LEU A N 1
ATOM 703 C CA . LEU A 1 88 ? 20.234 -17.781 -16.797 1 93.12 88 LEU A CA 1
ATOM 704 C C . LEU A 1 88 ? 21.719 -17.531 -16.547 1 93.12 88 LEU A C 1
ATOM 706 O O . LEU A 1 88 ? 22.359 -18.281 -15.812 1 93.12 88 LEU A O 1
ATOM 710 N N . GLN A 1 89 ? 22.219 -16.516 -17.156 1 90.12 89 GLN A N 1
ATOM 711 C CA . GLN A 1 89 ? 23.641 -16.219 -17.094 1 90.12 89 GLN A CA 1
ATOM 712 C C . GLN A 1 89 ? 23.938 -15.047 -16.172 1 90.12 89 GLN A C 1
ATOM 714 O O . GLN A 1 89 ? 23.031 -14.305 -15.797 1 90.12 89 GLN A O 1
ATOM 719 N N . PRO A 1 90 ? 25.266 -14.93 -15.922 1 87.19 90 PRO A N 1
ATOM 720 C CA . PRO A 1 90 ? 25.625 -13.719 -15.18 1 87.19 90 PRO A CA 1
ATOM 721 C C . PRO A 1 90 ? 25.031 -12.453 -15.812 1 87.19 90 PRO A C 1
ATOM 723 O O . PRO A 1 90 ? 24.891 -12.383 -17.031 1 87.19 90 PRO A O 1
ATOM 726 N N . PRO A 1 91 ? 24.5 -11.625 -14.828 1 92 91 PRO A N 1
ATOM 727 C CA . PRO A 1 91 ? 24.938 -11.43 -13.445 1 92 91 PRO A CA 1
ATOM 728 C C . PRO A 1 91 ? 24.109 -12.227 -12.445 1 92 91 PRO A C 1
ATOM 730 O O . PRO A 1 91 ? 24.359 -12.172 -11.242 1 92 91 PRO A O 1
ATOM 733 N N . ILE A 1 92 ? 23.203 -13.047 -12.891 1 91.88 92 ILE A N 1
ATOM 734 C CA . ILE A 1 92 ? 22.406 -13.836 -11.961 1 91.88 92 ILE A CA 1
ATOM 735 C C . ILE A 1 92 ? 23.297 -14.867 -11.266 1 91.88 92 ILE A C 1
ATOM 737 O O . ILE A 1 92 ? 23.969 -15.656 -11.922 1 91.88 92 ILE A O 1
ATOM 741 N N . LEU A 1 93 ? 23.219 -14.836 -9.93 1 92.88 93 LEU A N 1
ATOM 742 C CA . LEU A 1 93 ? 24.078 -15.711 -9.125 1 92.88 93 LEU A CA 1
ATOM 743 C C . LEU A 1 93 ? 23.438 -17.078 -8.938 1 92.88 93 LEU A C 1
ATOM 745 O O . LEU A 1 93 ? 22.203 -17.188 -8.844 1 92.88 93 LEU A O 1
ATOM 749 N N . GLU A 1 94 ? 24.25 -18.078 -8.789 1 93.75 94 GLU A N 1
ATOM 750 C CA . GLU A 1 94 ? 23.781 -19.453 -8.617 1 93.75 94 G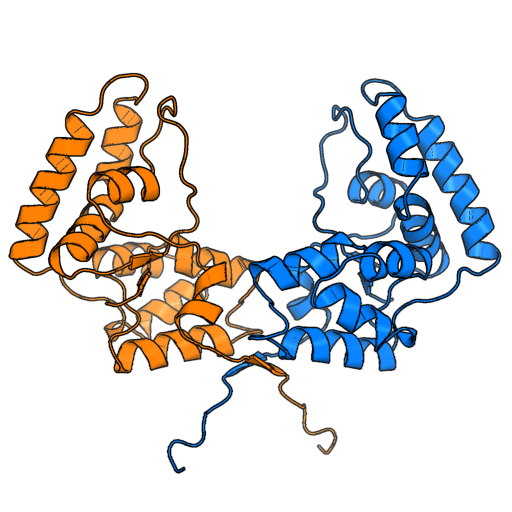LU A CA 1
ATOM 751 C C . GLU A 1 94 ? 22.938 -19.594 -7.355 1 93.75 94 GLU A C 1
ATOM 753 O O . GLU A 1 94 ? 21.891 -20.25 -7.371 1 93.75 94 GLU A O 1
ATOM 758 N N . PRO A 1 95 ? 23.359 -18.969 -6.285 1 94.69 95 PRO A N 1
ATOM 759 C CA . PRO A 1 95 ? 22.531 -19.078 -5.082 1 94.69 95 PRO A CA 1
ATOM 760 C C . PRO A 1 95 ? 21.141 -18.5 -5.285 1 94.69 95 PRO A C 1
ATOM 762 O O . PRO A 1 95 ? 20.172 -18.984 -4.688 1 94.69 95 PRO A O 1
ATOM 765 N N . ALA A 1 96 ? 21.016 -17.5 -6.055 1 94.25 96 ALA A N 1
ATOM 766 C CA . ALA A 1 96 ? 19.719 -16.875 -6.336 1 94.25 96 ALA A CA 1
ATOM 767 C C . ALA A 1 96 ? 18.812 -17.844 -7.109 1 94.25 96 ALA A C 1
ATOM 769 O O . ALA A 1 96 ? 17.609 -17.922 -6.848 1 94.25 96 ALA A O 1
ATOM 770 N N . LYS A 1 97 ? 19.438 -18.562 -8.047 1 95.38 97 LYS A N 1
ATOM 771 C CA . LYS A 1 97 ? 18.688 -19.547 -8.812 1 95.38 97 LYS A CA 1
ATOM 772 C C . LYS A 1 97 ? 18.172 -20.672 -7.902 1 95.38 97 LYS A C 1
ATOM 774 O O . LYS A 1 97 ? 17 -21.062 -8 1 95.38 97 LYS A O 1
ATOM 779 N N . THR A 1 98 ? 19.047 -21.062 -7.047 1 95.19 98 THR A N 1
ATOM 780 C CA . THR A 1 98 ? 18.703 -22.141 -6.125 1 95.19 98 THR A CA 1
ATOM 781 C C . THR A 1 98 ? 17.578 -21.719 -5.184 1 95.19 98 THR A C 1
ATOM 783 O O . THR A 1 98 ? 16.656 -22.484 -4.93 1 95.19 98 THR A O 1
ATOM 786 N N . GLU A 1 99 ? 17.734 -20.531 -4.699 1 93.88 99 GLU A N 1
ATOM 787 C CA . GLU A 1 99 ? 16.703 -20 -3.797 1 93.88 99 GLU A CA 1
ATOM 788 C C . GLU A 1 99 ? 15.352 -19.922 -4.492 1 93.88 99 GLU A C 1
ATOM 790 O O . GLU A 1 99 ? 14.328 -20.281 -3.916 1 93.88 99 GLU A O 1
ATOM 795 N N . PHE A 1 100 ? 15.375 -19.453 -5.68 1 94.75 100 PHE A N 1
ATOM 796 C CA . PHE A 1 100 ? 14.156 -19.359 -6.48 1 94.75 100 PHE A CA 1
ATOM 797 C C . PHE A 1 100 ? 13.508 -20.719 -6.648 1 94.75 100 PHE A C 1
ATOM 799 O O . PHE A 1 100 ? 12.281 -20.844 -6.562 1 94.75 100 PHE A O 1
ATOM 806 N N . MET A 1 101 ? 14.305 -21.734 -6.859 1 94.62 101 MET A N 1
ATOM 807 C CA . MET A 1 101 ? 13.82 -23.078 -7.152 1 94.62 101 MET A CA 1
ATOM 808 C C . MET A 1 101 ? 13.367 -23.781 -5.883 1 94.62 101 MET A C 1
ATOM 810 O O . MET A 1 101 ? 12.641 -24.781 -5.945 1 94.62 101 MET A O 1
ATOM 814 N N . ARG A 1 102 ? 13.758 -23.266 -4.734 1 91.69 102 ARG A N 1
ATOM 815 C CA . ARG A 1 102 ? 13.375 -23.859 -3.457 1 91.69 102 ARG A CA 1
ATOM 816 C C . ARG A 1 102 ? 11.953 -23.453 -3.068 1 91.69 102 ARG A C 1
ATOM 818 O O . ARG A 1 102 ? 11.266 -24.188 -2.359 1 91.69 102 ARG A O 1
ATOM 825 N N . GLY A 1 103 ? 11.461 -22.391 -3.596 1 90.94 103 GLY A N 1
ATOM 826 C CA . GLY A 1 103 ? 10.141 -21.906 -3.225 1 90.94 103 GLY A CA 1
ATOM 827 C C . GLY A 1 103 ? 9.055 -22.312 -4.207 1 90.94 103 GLY A C 1
ATOM 828 O O . GLY A 1 103 ? 9.227 -23.281 -4.961 1 90.94 103 GLY A O 1
ATOM 829 N N . ALA A 1 104 ? 7.961 -21.688 -4.031 1 95.19 104 ALA A N 1
ATOM 830 C CA . ALA A 1 104 ? 6.781 -22 -4.836 1 95.19 104 ALA A CA 1
ATOM 831 C C . ALA A 1 104 ? 6.754 -21.188 -6.121 1 95.19 104 ALA A C 1
ATOM 833 O O . ALA A 1 104 ? 5.875 -21.375 -6.969 1 95.19 104 ALA A O 1
ATOM 834 N N . ASP A 1 105 ? 7.715 -20.375 -6.32 1 96.75 105 ASP A N 1
ATOM 835 C CA . ASP A 1 105 ? 7.648 -19.375 -7.383 1 96.75 105 ASP A CA 1
ATOM 836 C C . ASP A 1 105 ? 7.641 -20.031 -8.758 1 96.75 105 ASP A C 1
ATOM 838 O O . ASP A 1 105 ? 6.832 -19.672 -9.617 1 96.75 105 ASP A O 1
ATOM 842 N N . HIS A 1 106 ? 8.523 -20.969 -8.984 1 97.44 106 HIS A N 1
ATOM 843 C CA . HIS A 1 106 ? 8.586 -21.609 -10.297 1 97.44 106 HIS A CA 1
ATOM 844 C C . HIS A 1 106 ? 7.32 -22.406 -10.586 1 97.44 106 HIS A C 1
ATOM 846 O O . HIS A 1 106 ? 6.867 -22.469 -11.734 1 97.44 106 HIS A O 1
ATOM 852 N N . LEU A 1 107 ? 6.707 -23 -9.547 1 98.06 107 LEU A N 1
ATOM 853 C CA . LEU A 1 107 ? 5.449 -23.719 -9.695 1 98.06 107 LEU A CA 1
ATOM 854 C C . LEU A 1 107 ? 4.301 -22.766 -9.992 1 98.06 107 LEU A C 1
ATOM 856 O O . LEU A 1 107 ? 3.439 -23.062 -10.828 1 98.06 107 LEU A O 1
ATOM 860 N N . LEU A 1 108 ? 4.324 -21.672 -9.32 1 98.5 108 LEU A N 1
ATOM 861 C CA . LEU A 1 108 ? 3.316 -20.625 -9.523 1 98.5 108 LEU A CA 1
ATOM 862 C C . LEU A 1 108 ? 3.326 -20.141 -10.969 1 98.5 108 LEU A C 1
ATOM 864 O O . LEU A 1 108 ? 2.275 -20.047 -11.609 1 98.5 108 LEU A O 1
ATOM 868 N N . ILE A 1 109 ? 4.512 -19.828 -11.453 1 98.62 109 ILE A N 1
ATOM 869 C CA . ILE A 1 109 ? 4.664 -19.328 -12.812 1 98.62 109 ILE A CA 1
ATOM 870 C C . ILE A 1 109 ? 4.238 -20.391 -13.82 1 98.62 109 ILE A C 1
ATOM 872 O O . ILE A 1 109 ? 3.545 -20.109 -14.797 1 98.62 109 ILE A O 1
ATOM 876 N N . ALA A 1 110 ? 4.625 -21.641 -13.57 1 98.69 110 ALA A N 1
ATOM 877 C CA . ALA A 1 110 ? 4.23 -22.75 -14.445 1 98.69 110 ALA A CA 1
ATOM 878 C C . ALA A 1 110 ? 2.711 -22.875 -14.516 1 98.69 110 ALA A C 1
ATOM 880 O O . ALA A 1 110 ? 2.148 -23.062 -15.602 1 98.69 110 ALA A O 1
ATOM 881 N N . TYR A 1 111 ? 2.08 -22.75 -13.359 1 98.69 111 TYR A N 1
ATOM 882 C CA . TYR A 1 111 ? 0.625 -22.812 -13.32 1 98.69 111 TYR A CA 1
ATOM 883 C C . TYR A 1 111 ? 0 -21.688 -14.125 1 98.69 111 TYR A C 1
ATOM 885 O O . TYR A 1 111 ? -0.976 -21.891 -14.844 1 98.69 111 TYR A O 1
ATOM 893 N N . ALA A 1 112 ? 0.542 -20.531 -13.992 1 98.75 112 ALA A N 1
ATOM 894 C CA . ALA A 1 112 ? 0.057 -19.375 -14.742 1 98.75 112 ALA A CA 1
ATOM 895 C C . ALA A 1 112 ? 0.213 -19.578 -16.25 1 98.75 112 ALA A C 1
ATOM 897 O O . ALA A 1 112 ? -0.67 -19.219 -17.016 1 98.75 112 ALA A O 1
ATOM 898 N N . ILE A 1 113 ? 1.3 -20.156 -16.641 1 98.44 113 ILE A N 1
ATOM 899 C CA . ILE A 1 113 ? 1.56 -20.422 -18.047 1 98.44 113 ILE A CA 1
ATOM 900 C C . ILE A 1 113 ? 0.513 -21.391 -18.594 1 98.44 113 ILE A C 1
ATOM 902 O O . ILE A 1 113 ? -0.109 -21.125 -19.625 1 98.44 113 ILE A O 1
ATOM 906 N N . VAL A 1 114 ? 0.302 -22.453 -17.906 1 98.38 114 VAL A N 1
ATOM 907 C CA . VAL A 1 114 ? -0.554 -23.547 -18.375 1 98.38 114 VAL A CA 1
ATOM 908 C C . VAL A 1 114 ? -1.997 -23.062 -18.484 1 98.38 114 VAL A C 1
ATOM 910 O O . VAL A 1 114 ? -2.703 -23.391 -19.438 1 98.38 114 VAL A O 1
ATOM 913 N N . HIS A 1 115 ? -2.436 -22.234 -17.531 1 98.19 115 HIS A N 1
ATOM 914 C CA . HIS A 1 115 ? -3.854 -21.906 -17.438 1 98.19 115 HIS A CA 1
ATOM 915 C C . HIS A 1 115 ? -4.125 -20.484 -17.922 1 98.19 115 HIS A C 1
ATOM 917 O O . HIS A 1 115 ? -5.277 -20.047 -17.938 1 98.19 115 HIS A O 1
ATOM 923 N N . GLY A 1 116 ? -3.113 -19.781 -18.25 1 97.69 116 GLY A N 1
ATOM 924 C CA . GLY A 1 116 ? -3.275 -18.438 -18.797 1 97.69 116 GLY A CA 1
ATOM 925 C C . GLY A 1 116 ? -3.697 -17.422 -17.75 1 97.69 116 GLY A C 1
ATOM 926 O O . GLY A 1 116 ? -4.59 -16.609 -18 1 97.69 116 GLY A O 1
ATOM 927 N N . HIS A 1 117 ? -3.107 -17.5 -16.562 1 98.56 117 HIS A N 1
ATOM 928 C CA . HIS A 1 117 ? -3.473 -16.609 -15.469 1 98.56 117 HIS A CA 1
ATOM 929 C C . HIS A 1 117 ? -2.484 -15.453 -15.344 1 98.56 117 HIS A C 1
ATOM 931 O O . HIS A 1 117 ? -1.415 -15.484 -15.961 1 98.56 117 HIS A O 1
ATOM 937 N N . THR A 1 118 ? -2.877 -14.453 -14.68 1 98.75 118 THR A N 1
ATOM 938 C CA . THR A 1 118 ? -2.025 -13.328 -14.305 1 98.75 118 THR A CA 1
ATOM 939 C C . THR A 1 118 ? -1.47 -13.516 -12.891 1 98.75 118 THR A C 1
ATOM 941 O O . THR A 1 118 ? -2.223 -13.773 -11.953 1 98.75 118 THR A O 1
ATOM 944 N N . VAL A 1 119 ? -0.179 -13.359 -12.812 1 98.75 119 VAL A N 1
ATOM 945 C CA . VAL A 1 119 ? 0.445 -13.555 -11.516 1 98.75 119 VAL A CA 1
ATOM 946 C C . VAL A 1 119 ? 0.373 -12.266 -10.703 1 98.75 119 VAL A C 1
ATOM 948 O O . VAL A 1 119 ? 0.644 -11.18 -11.219 1 98.75 119 VAL A O 1
ATOM 951 N N . VAL A 1 120 ? -0.063 -12.359 -9.453 1 98.81 120 VAL A N 1
ATOM 952 C CA . VAL A 1 120 ? -0.064 -11.234 -8.523 1 98.81 120 VAL A CA 1
ATOM 953 C C . VAL A 1 120 ? 1.109 -11.367 -7.555 1 98.81 120 VAL A C 1
ATOM 955 O O . VAL A 1 120 ? 1.196 -12.344 -6.805 1 98.81 120 VAL A O 1
ATOM 958 N N . THR A 1 121 ? 1.974 -10.414 -7.566 1 98.5 121 THR A N 1
ATOM 959 C CA . THR A 1 121 ? 3.172 -10.453 -6.734 1 98.5 121 THR A CA 1
ATOM 960 C C . THR A 1 121 ? 3.598 -9.047 -6.328 1 98.5 121 THR A C 1
ATOM 962 O O . THR A 1 121 ? 3.332 -8.086 -7.047 1 98.5 121 THR A O 1
ATOM 965 N N . CYS A 1 122 ? 4.195 -8.906 -5.176 1 97.81 122 CYS A N 1
ATOM 966 C CA . CYS A 1 122 ? 4.688 -7.609 -4.707 1 97.81 122 CYS A CA 1
ATOM 967 C C . CYS A 1 122 ? 6.027 -7.273 -5.348 1 97.81 122 CYS A C 1
ATOM 969 O O . CYS A 1 122 ? 6.512 -6.145 -5.227 1 97.81 122 CYS A O 1
ATOM 971 N N . GLU A 1 123 ? 6.594 -8.234 -5.977 1 96.5 123 GLU A N 1
ATOM 972 C CA . GLU A 1 123 ? 7.887 -8.008 -6.621 1 96.5 123 GLU A CA 1
ATOM 973 C C . GLU A 1 123 ? 7.75 -7.066 -7.812 1 96.5 123 GLU A C 1
ATOM 975 O O . GLU A 1 123 ? 6.688 -6.996 -8.438 1 96.5 123 GLU A O 1
ATOM 980 N N . ASN A 1 124 ? 8.844 -6.465 -8.086 1 94.69 124 ASN A N 1
ATOM 981 C CA . ASN A 1 124 ? 8.898 -5.59 -9.25 1 94.69 124 ASN A CA 1
ATOM 982 C C . ASN A 1 124 ? 9.797 -6.168 -10.336 1 94.69 124 ASN A C 1
ATOM 984 O O . ASN A 1 124 ? 10.727 -6.922 -10.047 1 94.69 124 ASN A O 1
ATOM 988 N N . LEU A 1 125 ? 9.406 -5.754 -11.508 1 94.56 125 LEU A N 1
ATOM 989 C CA . LEU A 1 125 ? 10.289 -6.07 -12.625 1 94.56 125 LEU A CA 1
ATOM 990 C C . LEU A 1 125 ? 11.617 -5.332 -12.484 1 94.56 125 LEU A C 1
ATOM 992 O O . LEU A 1 125 ? 11.641 -4.145 -12.148 1 94.56 125 LEU A O 1
ATOM 996 N N . VAL A 1 126 ? 12.633 -6.008 -12.641 1 91.69 126 VAL A N 1
ATOM 997 C CA . VAL A 1 126 ? 13.945 -5.387 -12.508 1 91.69 126 VAL A CA 1
ATOM 998 C C . VAL A 1 126 ? 14.719 -5.508 -13.82 1 91.69 126 VAL A C 1
ATOM 1000 O O . VAL A 1 126 ? 14.336 -6.285 -14.695 1 91.69 126 VAL A O 1
ATOM 1003 N N . ALA A 1 127 ? 15.781 -4.715 -13.836 1 88.44 127 ALA A N 1
ATOM 1004 C CA . ALA A 1 127 ? 16.625 -4.703 -15.031 1 88.44 127 ALA A CA 1
ATOM 1005 C C . ALA A 1 127 ? 17.406 -6.008 -15.164 1 88.44 127 ALA A C 1
ATOM 1007 O O . ALA A 1 127 ? 17.469 -6.801 -14.219 1 88.44 127 ALA A O 1
ATOM 1008 N N . LYS A 1 128 ? 17.953 -6.262 -16.344 1 81.38 128 LYS A N 1
ATOM 1009 C CA . LYS A 1 128 ? 18.641 -7.504 -16.688 1 81.38 128 LYS A CA 1
ATOM 1010 C C . LYS A 1 128 ? 19.906 -7.668 -15.867 1 81.38 128 LYS A C 1
ATOM 1012 O O . LYS A 1 128 ? 20.422 -8.781 -15.727 1 81.38 128 LYS A O 1
ATOM 1017 N N . ASP A 1 129 ? 20.328 -6.629 -15.336 1 84.81 129 ASP A N 1
ATOM 1018 C CA . ASP A 1 129 ? 21.594 -6.707 -14.602 1 84.81 129 ASP A CA 1
ATOM 1019 C C . ASP A 1 129 ? 21.344 -7.023 -13.125 1 84.81 129 ASP A C 1
ATOM 1021 O O . ASP A 1 129 ? 22.266 -6.941 -12.312 1 84.81 129 ASP A O 1
ATOM 1025 N N . CYS A 1 130 ? 20.188 -7.422 -12.867 1 85.31 130 CYS A N 1
ATOM 1026 C CA . CYS A 1 130 ? 19.906 -7.812 -11.492 1 85.31 130 CYS A CA 1
ATOM 1027 C C . CYS A 1 130 ? 20.578 -9.141 -11.156 1 85.31 130 CYS A C 1
ATOM 1029 O O . CYS A 1 130 ? 20.688 -10.023 -12.008 1 85.31 130 CYS A O 1
ATOM 1031 N N . LYS A 1 131 ? 20.969 -9.273 -9.938 1 91.81 131 LYS A N 1
ATOM 1032 C CA . LYS A 1 131 ? 21.719 -10.445 -9.492 1 91.81 131 LYS A CA 1
ATOM 1033 C C . LYS A 1 131 ? 20.781 -11.531 -8.977 1 91.81 131 LYS A C 1
ATOM 1035 O O . LYS A 1 131 ? 21.203 -12.648 -8.695 1 91.81 131 LYS A O 1
ATOM 1040 N N . THR A 1 132 ? 19.469 -11.297 -8.859 1 93.44 132 THR A N 1
ATOM 1041 C CA . THR A 1 132 ? 18.484 -12.227 -8.32 1 93.44 132 THR A CA 1
ATOM 1042 C C . THR A 1 132 ? 17.453 -12.594 -9.383 1 93.44 132 THR A C 1
ATOM 1044 O O . THR A 1 132 ? 17.422 -12.008 -10.461 1 93.44 132 THR A O 1
ATOM 1047 N N . VAL A 1 133 ? 16.703 -13.656 -9.078 1 94.88 133 VAL A N 1
ATOM 1048 C CA . VAL A 1 133 ? 15.617 -14.07 -9.969 1 94.88 133 VAL A CA 1
ATOM 1049 C C . VAL A 1 133 ? 14.281 -13.547 -9.43 1 94.88 133 VAL A C 1
ATOM 1051 O O . VAL A 1 133 ? 13.891 -13.875 -8.305 1 94.88 133 VAL A O 1
ATOM 1054 N N . LYS A 1 134 ? 13.656 -12.75 -10.219 1 96.06 134 LYS A N 1
ATOM 1055 C CA . LYS A 1 134 ? 12.383 -12.172 -9.805 1 96.06 134 LYS A CA 1
ATOM 1056 C C . LYS A 1 134 ? 11.227 -12.773 -10.602 1 96.06 134 LYS A C 1
ATOM 1058 O O . LYS A 1 134 ? 11.352 -13.016 -11.805 1 96.06 134 LYS A O 1
ATOM 1063 N N . ILE A 1 135 ? 10.07 -12.891 -9.93 1 97.44 135 ILE A N 1
ATOM 1064 C CA . ILE A 1 135 ? 8.883 -13.508 -10.523 1 97.44 135 ILE A CA 1
ATOM 1065 C C . ILE A 1 135 ? 8.484 -12.742 -11.789 1 97.44 135 ILE A C 1
ATOM 1067 O O . ILE A 1 135 ? 8.305 -13.344 -12.852 1 97.44 135 ILE A O 1
ATOM 1071 N N . PRO A 1 136 ? 8.438 -11.406 -11.758 1 97.56 136 PRO A N 1
ATOM 1072 C CA . PRO A 1 136 ? 7.984 -10.695 -12.953 1 97.56 136 PRO A CA 1
ATOM 1073 C C . PRO A 1 136 ? 8.922 -10.891 -14.141 1 97.56 136 PRO A C 1
ATOM 1075 O O . PRO A 1 136 ? 8.477 -10.891 -15.297 1 97.56 136 PRO A O 1
ATOM 1078 N N . ASN A 1 137 ? 10.195 -11.047 -13.898 1 96.62 137 ASN A N 1
ATOM 1079 C CA . ASN A 1 137 ? 11.148 -11.266 -14.984 1 96.62 137 ASN A CA 1
ATOM 1080 C C . ASN A 1 137 ? 10.922 -12.609 -15.664 1 96.62 137 ASN A C 1
ATOM 1082 O O . ASN A 1 137 ? 10.969 -12.703 -16.891 1 96.62 137 ASN A O 1
ATOM 1086 N N . VAL A 1 138 ? 10.734 -13.594 -14.883 1 96.69 138 VAL A N 1
ATOM 1087 C CA . VAL A 1 138 ? 10.469 -14.922 -15.43 1 96.69 138 VAL A CA 1
ATOM 1088 C C . VAL A 1 138 ? 9.125 -14.922 -16.156 1 96.69 138 VAL A C 1
ATOM 1090 O O . VAL A 1 138 ? 8.984 -15.516 -17.219 1 96.69 138 VAL A O 1
ATOM 1093 N N . CYS A 1 139 ? 8.133 -14.258 -15.555 1 98 139 CYS A N 1
ATOM 1094 C CA . CYS A 1 139 ? 6.828 -14.125 -16.188 1 98 139 CYS A CA 1
ATOM 1095 C C . CYS A 1 139 ? 6.953 -13.469 -17.562 1 98 139 CYS A C 1
ATOM 1097 O O . CYS A 1 139 ? 6.383 -13.953 -18.547 1 98 139 CYS A O 1
ATOM 1099 N N . ARG A 1 140 ? 7.66 -12.398 -17.562 1 96.19 140 ARG A N 1
ATOM 1100 C CA . ARG A 1 140 ? 7.844 -11.672 -18.812 1 96.19 140 ARG A CA 1
ATOM 1101 C C . ARG A 1 140 ? 8.453 -12.562 -19.891 1 96.19 140 ARG A C 1
ATOM 1103 O O . ARG A 1 140 ? 7.996 -12.57 -21.031 1 96.19 140 ARG A O 1
ATOM 1110 N N . HIS A 1 141 ? 9.414 -13.297 -19.531 1 94.38 141 HIS A N 1
ATOM 1111 C CA . HIS A 1 141 ? 10.039 -14.227 -20.453 1 94.38 141 HIS A CA 1
ATOM 1112 C C . HIS A 1 141 ? 9.039 -15.258 -20.953 1 94.38 141 HIS A C 1
ATOM 1114 O O . HIS A 1 141 ? 9.117 -15.695 -22.109 1 94.38 141 HIS A O 1
ATOM 1120 N N . SER A 1 142 ? 8.133 -15.633 -20.141 1 96.44 142 SER A N 1
ATOM 1121 C CA . SER A 1 142 ? 7.227 -16.734 -20.438 1 96.44 142 SER A CA 1
ATOM 1122 C C . SER A 1 142 ? 5.918 -16.234 -21.031 1 96.44 142 SER A C 1
ATOM 1124 O O . SER A 1 142 ? 5.004 -17.016 -21.297 1 96.44 142 SER A O 1
ATOM 1126 N N . GLY A 1 143 ? 5.773 -14.922 -21.125 1 96 143 GLY A N 1
ATOM 1127 C CA . GLY A 1 143 ? 4.574 -14.344 -21.703 1 96 143 GLY A CA 1
ATOM 1128 C C . GLY A 1 143 ? 3.393 -14.32 -20.766 1 96 143 GLY A C 1
ATOM 1129 O O . GLY A 1 143 ? 2.24 -14.367 -21.188 1 96 143 GLY A O 1
ATOM 1130 N N . VAL A 1 144 ? 3.637 -14.414 -19.531 1 97.19 144 VAL A N 1
ATOM 1131 C CA . VAL A 1 144 ? 2.607 -14.367 -18.5 1 97.19 144 VAL A CA 1
ATOM 1132 C C . VAL A 1 144 ? 2.564 -12.969 -17.875 1 97.19 144 VAL A C 1
ATOM 1134 O O . VAL A 1 144 ? 3.602 -12.414 -17.516 1 97.19 144 VAL A O 1
ATOM 1137 N N . PRO A 1 145 ? 1.39 -12.375 -17.828 1 97.88 145 PRO A N 1
ATOM 1138 C CA . PRO A 1 145 ? 1.314 -11.07 -17.172 1 97.88 145 PRO A CA 1
ATOM 1139 C C . PRO A 1 145 ? 1.444 -11.164 -15.648 1 97.88 145 PRO A C 1
ATOM 1141 O O . PRO A 1 145 ? 1.11 -12.195 -15.062 1 97.88 145 PRO A O 1
ATOM 1144 N N . SER A 1 146 ? 2.004 -10.164 -15.109 1 98.12 146 SER A N 1
ATOM 1145 C CA . SER A 1 146 ? 2.064 -10.039 -13.656 1 98.12 146 SER A CA 1
ATOM 1146 C C . SER A 1 146 ? 1.623 -8.656 -13.203 1 98.12 146 SER A C 1
ATOM 1148 O O . SER A 1 146 ? 1.857 -7.664 -13.898 1 98.12 146 SER A O 1
ATOM 1150 N N . ILE A 1 147 ? 0.959 -8.562 -12.031 1 97.31 147 ILE A N 1
ATOM 1151 C CA . ILE A 1 147 ? 0.504 -7.285 -11.492 1 97.31 147 ILE A CA 1
ATOM 1152 C C . ILE A 1 147 ? 0.797 -7.219 -10 1 97.31 147 ILE A C 1
ATOM 1154 O O . ILE A 1 147 ? 1.035 -8.242 -9.359 1 97.31 147 ILE A O 1
ATOM 1158 N N . HIS A 1 148 ? 0.863 -6.012 -9.508 1 97.19 148 HIS A N 1
ATOM 1159 C CA . HIS A 1 148 ? 0.983 -5.766 -8.07 1 97.19 148 HIS A CA 1
ATOM 1160 C C . HIS A 1 148 ? -0.368 -5.895 -7.379 1 97.19 148 HIS A C 1
ATOM 1162 O O . HIS A 1 148 ? -1.4 -5.527 -7.945 1 97.19 148 HIS A O 1
ATOM 1168 N N . PRO A 1 149 ? -0.374 -6.379 -6.145 1 96.62 149 PRO A N 1
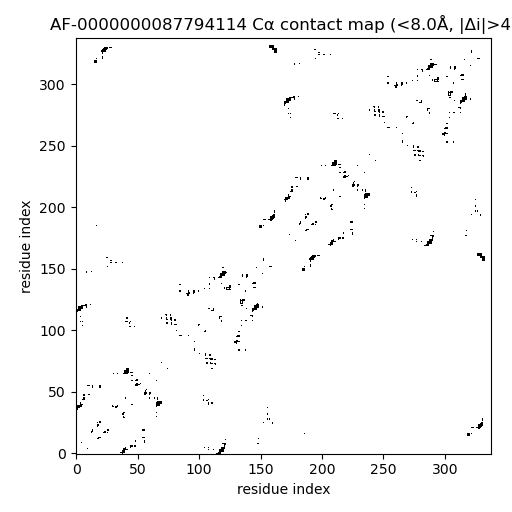ATOM 1169 C CA . PRO A 1 149 ? -1.643 -6.57 -5.438 1 96.62 149 PRO A CA 1
ATOM 1170 C C . PRO A 1 149 ? -2.457 -5.285 -5.324 1 96.62 149 PRO A C 1
ATOM 1172 O O . PRO A 1 149 ? -3.684 -5.332 -5.199 1 96.62 149 PRO A O 1
ATOM 1175 N N . MET A 1 150 ? -1.847 -4.148 -5.422 1 93.81 150 MET A N 1
ATOM 1176 C CA . MET A 1 150 ? -2.551 -2.871 -5.332 1 93.81 150 MET A CA 1
ATOM 1177 C C . MET A 1 150 ? -3.482 -2.678 -6.523 1 93.81 150 MET A C 1
ATOM 1179 O O . MET A 1 150 ? -4.414 -1.876 -6.465 1 93.81 150 MET A O 1
ATOM 1183 N N . LYS A 1 151 ? -3.246 -3.432 -7.559 1 93.75 151 LYS A N 1
ATOM 1184 C CA . LYS A 1 151 ? -4.051 -3.297 -8.773 1 93.75 151 LYS A CA 1
ATOM 1185 C C . LYS A 1 151 ? -5.199 -4.301 -8.781 1 93.75 151 LYS A C 1
ATOM 1187 O O . LYS A 1 151 ? -6.039 -4.281 -9.68 1 93.75 151 LYS A O 1
ATOM 1192 N N . VAL A 1 152 ? -5.234 -5.133 -7.805 1 95.38 152 VAL A N 1
ATOM 1193 C CA . VAL A 1 152 ? -6.207 -6.223 -7.766 1 95.38 152 VAL A CA 1
ATOM 1194 C C . VAL A 1 152 ? -7.621 -5.652 -7.688 1 95.38 152 VAL A C 1
ATOM 1196 O O . VAL A 1 152 ? -8.547 -6.176 -8.312 1 95.38 152 VAL A O 1
ATOM 1199 N N . LEU A 1 153 ? -7.785 -4.578 -6.883 1 92.94 153 LEU A N 1
ATOM 1200 C CA . LEU A 1 153 ? -9.109 -3.992 -6.711 1 92.94 153 LEU A CA 1
ATOM 1201 C C . LEU A 1 153 ? -9.695 -3.568 -8.055 1 92.94 153 LEU A C 1
ATOM 1203 O O . LEU A 1 153 ? -10.859 -3.863 -8.344 1 92.94 153 LEU A O 1
ATOM 1207 N N . SER A 1 154 ? -8.891 -2.879 -8.82 1 92.12 154 SER A N 1
ATOM 1208 C CA . SER A 1 154 ? -9.367 -2.43 -10.117 1 92.12 154 SER A CA 1
ATOM 1209 C C . SER A 1 154 ? -9.555 -3.604 -11.078 1 92.12 154 SER A C 1
ATOM 1211 O O . SER A 1 154 ? -10.508 -3.627 -11.859 1 92.12 154 SER A O 1
ATOM 1213 N N . GLU A 1 155 ? -8.695 -4.633 -11.047 1 94.19 155 GLU A N 1
ATOM 1214 C CA . GLU A 1 155 ? -8.758 -5.793 -11.938 1 94.19 155 GLU A CA 1
ATOM 1215 C C . GLU A 1 155 ? -10.016 -6.617 -11.672 1 94.19 155 GLU A C 1
ATOM 1217 O O . GLU A 1 155 ? -10.633 -7.137 -12.602 1 94.19 155 GLU A O 1
ATOM 1222 N N . LEU A 1 156 ? -10.352 -6.699 -10.367 1 94.56 156 LEU A N 1
ATOM 1223 C CA . LEU A 1 156 ? -11.5 -7.52 -10 1 94.56 156 LEU A CA 1
ATOM 1224 C C . LEU A 1 156 ? -12.758 -6.672 -9.867 1 94.56 156 LEU A C 1
ATOM 1226 O O . LEU A 1 156 ? -13.812 -7.172 -9.469 1 94.56 156 LEU A O 1
ATOM 1230 N N . ARG A 1 157 ? -12.688 -5.375 -10.117 1 90.38 157 ARG A N 1
ATOM 1231 C CA . ARG A 1 157 ? -13.789 -4.414 -10.062 1 90.38 157 ARG A CA 1
ATOM 1232 C C . ARG A 1 157 ? -14.453 -4.418 -8.695 1 90.38 157 ARG A C 1
ATOM 1234 O O . ARG A 1 157 ? -15.68 -4.453 -8.602 1 90.38 157 ARG A O 1
ATOM 1241 N N . GLY A 1 158 ? -13.539 -4.488 -7.73 1 90.81 158 GLY A N 1
ATOM 1242 C CA . GLY A 1 158 ? -14.047 -4.367 -6.371 1 90.81 158 GLY A CA 1
ATOM 1243 C C . GLY A 1 158 ? -14.359 -2.939 -5.977 1 90.81 158 GLY A C 1
ATOM 1244 O O . GLY A 1 158 ? -13.75 -1.998 -6.484 1 90.81 158 GLY A O 1
ATOM 1245 N N . CYS A 1 159 ? -15.328 -2.822 -5.051 1 93.56 159 CYS A N 1
ATOM 1246 C CA . CYS A 1 159 ? -15.68 -1.533 -4.465 1 93.56 159 CYS A CA 1
ATOM 1247 C C . CYS A 1 159 ? -15.852 -1.647 -2.955 1 93.56 159 CYS A C 1
ATOM 1249 O O . CYS A 1 159 ? -16.688 -2.42 -2.48 1 93.56 159 CYS A O 1
ATOM 1251 N N . PHE A 1 160 ? -15.023 -0.899 -2.25 1 94.44 160 PHE A N 1
ATOM 1252 C CA . PHE A 1 160 ? -15.031 -0.951 -0.792 1 94.44 160 PHE A CA 1
ATOM 1253 C C . PHE A 1 160 ? -15.805 0.225 -0.214 1 94.44 160 PHE A C 1
ATOM 1255 O O . PHE A 1 160 ? -15.57 1.377 -0.584 1 94.44 160 PHE A O 1
ATOM 1262 N N . ASN A 1 161 ? -16.656 -0.073 0.702 1 93.56 161 ASN A N 1
ATOM 1263 C CA . ASN A 1 161 ? -17.453 0.948 1.369 1 93.56 161 ASN A CA 1
ATOM 1264 C C . ASN A 1 161 ? -17.188 0.974 2.871 1 93.56 161 ASN A C 1
ATOM 1266 O O . ASN A 1 161 ? -16.797 -0.039 3.455 1 93.56 161 ASN A O 1
ATOM 1270 N N . LEU A 1 162 ? -17.406 2.201 3.43 1 92.62 162 LEU A N 1
ATOM 1271 C CA . LEU A 1 162 ? -17.203 2.381 4.863 1 92.62 162 LEU A CA 1
ATOM 1272 C C . LEU A 1 162 ? -18.375 1.815 5.652 1 92.62 162 LEU A C 1
ATOM 1274 O O . LEU A 1 162 ? -19.531 2.006 5.273 1 92.62 162 LEU A O 1
ATOM 1278 N N . SER A 1 163 ? -18 0.939 6.625 1 83.44 163 SER A N 1
ATOM 1279 C CA . SER A 1 163 ? -19.062 0.403 7.473 1 83.44 163 SER A CA 1
ATOM 1280 C C . SER A 1 163 ? -19.594 1.463 8.43 1 83.44 163 SER A C 1
ATOM 1282 O O . SER A 1 163 ? -18.812 2.256 8.977 1 83.44 163 SER A O 1
ATOM 1284 N N . LEU A 1 164 ? -20.891 1.945 8.344 1 65.31 164 LEU A N 1
ATOM 1285 C CA . LEU A 1 164 ? -21.516 2.916 9.234 1 65.31 164 LEU A CA 1
ATOM 1286 C C . LEU A 1 164 ? -21.797 2.301 10.602 1 65.31 164 LEU A C 1
ATOM 1288 O O . LEU A 1 164 ? -22.328 1.194 10.695 1 65.31 164 LEU A O 1
ATOM 1292 N N . GLU A 1 165 ? -20.922 2.244 11.617 1 54.03 165 GLU A N 1
ATOM 1293 C CA . GLU A 1 165 ? -21.484 1.883 12.914 1 54.03 165 GLU A CA 1
ATOM 1294 C C . GLU A 1 165 ? -22.844 2.527 13.125 1 54.03 165 GLU A C 1
ATOM 1296 O O . GLU A 1 165 ? -23.062 3.668 12.719 1 54.03 165 GLU A O 1
ATOM 1301 N N . ASP A 1 166 ? -23.891 1.798 13.258 1 44.72 166 ASP A N 1
ATOM 1302 C CA . ASP A 1 166 ? -25.125 2.266 13.891 1 44.72 166 ASP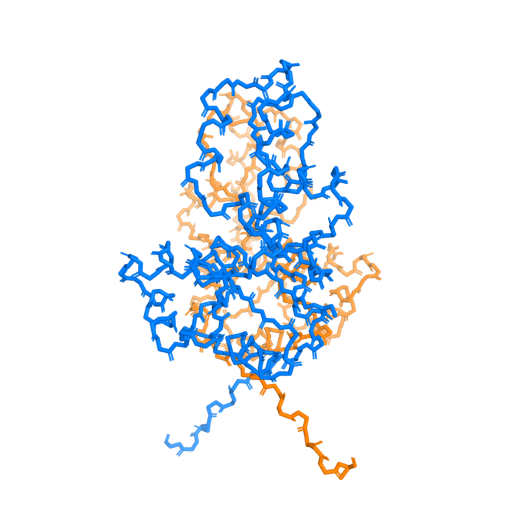 A CA 1
ATOM 1303 C C . ASP A 1 166 ? -24.828 3.062 15.156 1 44.72 166 ASP A C 1
ATOM 1305 O O . ASP A 1 166 ? -24.188 2.557 16.078 1 44.72 166 ASP A O 1
ATOM 1309 N N . GLU A 1 167 ? -24.625 4.465 15.156 1 40.84 167 GLU A N 1
ATOM 1310 C CA . GLU A 1 167 ? -24.734 5.312 16.344 1 40.84 167 GLU A CA 1
ATOM 1311 C C . GLU A 1 167 ? -25.734 4.73 17.344 1 40.84 167 GLU A C 1
ATOM 1313 O O . GLU A 1 167 ? -25.844 5.211 18.469 1 40.84 167 GLU A O 1
ATOM 1318 N N . ASP A 1 168 ? -26.875 4.098 17.031 1 34.12 168 ASP A N 1
ATOM 1319 C CA . ASP A 1 168 ? -27.953 3.898 17.984 1 34.12 168 ASP A CA 1
ATOM 1320 C C . ASP A 1 168 ? -27.578 2.869 19.047 1 34.12 168 ASP A C 1
ATOM 1322 O O . ASP A 1 168 ? -28.391 2.488 19.875 1 34.12 168 ASP A O 1
ATOM 1326 N N . SER A 1 169 ? -26.625 2.062 19.047 1 25.61 169 SER A N 1
ATOM 1327 C CA . SER A 1 169 ? -26.781 1.44 20.359 1 25.61 169 SER A CA 1
ATOM 1328 C C . SER A 1 169 ? -26.141 2.297 21.453 1 25.61 169 SER A C 1
ATOM 1330 O O . SER A 1 169 ? -25.141 2.979 21.219 1 25.61 169 SER A O 1
ATOM 1332 N N . MET B 1 1 ? -5.984 15.016 19.422 1 90.56 1 MET B N 1
ATOM 1333 C CA . MET B 1 1 ? -4.895 14.594 18.547 1 90.56 1 MET B CA 1
ATOM 1334 C C . MET B 1 1 ? -5.43 14.047 17.234 1 90.56 1 MET B C 1
ATOM 1336 O O . MET B 1 1 ? -6.25 13.125 17.219 1 90.56 1 MET B O 1
ATOM 1340 N N . ALA B 1 2 ? -5.16 14.797 16.125 1 98 2 ALA B N 1
ATOM 1341 C CA . ALA B 1 2 ? -5.68 14.414 14.812 1 98 2 ALA B CA 1
ATOM 1342 C C . ALA B 1 2 ? -4.559 13.914 13.906 1 98 2 ALA B C 1
ATOM 1344 O O . ALA B 1 2 ? -3.379 14 14.258 1 98 2 ALA B O 1
ATOM 1345 N N . LEU B 1 3 ? -4.98 13.227 12.883 1 98.81 3 LEU B N 1
ATOM 1346 C CA . LEU B 1 3 ? -4.066 12.891 11.797 1 98.81 3 LEU B CA 1
ATOM 1347 C C . LEU B 1 3 ? -3.957 14.047 10.805 1 98.81 3 LEU B C 1
ATOM 1349 O O . LEU B 1 3 ? -4.973 14.562 10.328 1 98.81 3 LEU B O 1
ATOM 1353 N N . LEU B 1 4 ? -2.77 14.469 10.641 1 98.88 4 LEU B N 1
ATOM 1354 C CA . LEU B 1 4 ? -2.477 15.602 9.766 1 98.88 4 LEU B CA 1
ATOM 1355 C C . LEU B 1 4 ? -1.783 15.141 8.492 1 98.88 4 LEU B C 1
ATOM 1357 O O . LEU B 1 4 ? -0.621 14.734 8.523 1 98.88 4 LEU B O 1
ATOM 1361 N N . PHE B 1 5 ? -2.486 15.281 7.359 1 98.88 5 PHE B N 1
ATOM 1362 C CA . PHE B 1 5 ? -2.061 14.625 6.129 1 98.88 5 PHE B CA 1
ATOM 1363 C C . PHE B 1 5 ? -1.167 15.539 5.305 1 98.88 5 PHE B C 1
ATOM 1365 O O . PHE B 1 5 ? -1.536 16.672 5.016 1 98.88 5 PHE B O 1
ATOM 1372 N N . ASP B 1 6 ? -0.011 15.031 4.93 1 98.12 6 ASP B N 1
ATOM 1373 C CA . ASP B 1 6 ? 0.774 15.695 3.893 1 98.12 6 ASP B CA 1
ATOM 1374 C C . ASP B 1 6 ? 0.198 15.414 2.506 1 98.12 6 ASP B C 1
ATOM 1376 O O . ASP B 1 6 ? -0.746 14.633 2.367 1 98.12 6 ASP B O 1
ATOM 1380 N N . ALA B 1 7 ? 0.79 15.969 1.446 1 97.19 7 ALA B N 1
ATOM 1381 C CA . ALA B 1 7 ? 0.216 15.867 0.108 1 97.19 7 ALA B CA 1
ATOM 1382 C C . ALA B 1 7 ? 0.324 14.438 -0.425 1 97.19 7 ALA B C 1
ATOM 1384 O O . ALA B 1 7 ? -0.666 13.867 -0.886 1 97.19 7 ALA B O 1
ATOM 1385 N N . ASP B 1 8 ? 1.466 13.836 -0.292 1 95.94 8 ASP B N 1
ATOM 1386 C CA . ASP B 1 8 ? 1.694 12.492 -0.802 1 95.94 8 ASP B CA 1
ATOM 1387 C C . ASP B 1 8 ? 0.812 11.469 -0.083 1 95.94 8 ASP B C 1
ATOM 1389 O O . ASP B 1 8 ? 0.456 10.438 -0.652 1 95.94 8 ASP B O 1
ATOM 1393 N N . ALA B 1 9 ? 0.473 11.766 1.129 1 98 9 ALA B N 1
ATOM 1394 C CA . ALA B 1 9 ? -0.353 10.859 1.924 1 98 9 ALA B CA 1
ATOM 1395 C C . ALA B 1 9 ? -1.787 10.828 1.402 1 98 9 ALA B C 1
ATOM 1397 O O . ALA B 1 9 ? -2.57 9.945 1.775 1 98 9 ALA B O 1
ATOM 1398 N N . LEU B 1 10 ? -2.156 11.742 0.579 1 98.12 10 LEU B N 1
ATOM 1399 C CA . LEU B 1 10 ? -3.453 11.742 -0.087 1 98.12 10 LEU B CA 1
ATOM 1400 C C . LEU B 1 10 ? -3.33 11.227 -1.516 1 98.12 10 LEU B C 1
ATOM 1402 O O . LEU B 1 10 ? -4.152 10.422 -1.962 1 98.12 10 LEU B O 1
ATOM 1406 N N . ILE B 1 11 ? -2.303 11.555 -2.201 1 97.44 11 ILE B N 1
ATOM 1407 C CA . ILE B 1 11 ? -2.139 11.266 -3.623 1 97.44 11 ILE B CA 1
ATOM 1408 C C . ILE B 1 11 ? -1.788 9.789 -3.814 1 97.44 11 ILE B C 1
ATOM 1410 O O . ILE B 1 11 ? -2.418 9.094 -4.617 1 97.44 11 ILE B O 1
ATOM 1414 N N . THR B 1 12 ? -0.843 9.344 -3.031 1 96.81 12 THR B N 1
ATOM 1415 C CA . THR B 1 12 ? -0.31 8 -3.205 1 96.81 12 THR B CA 1
ATOM 1416 C C . THR B 1 12 ? -1.393 6.953 -2.953 1 96.81 12 THR B C 1
ATOM 1418 O O . THR B 1 12 ? -1.558 6.023 -3.744 1 96.81 12 THR B O 1
ATOM 1421 N N . PRO B 1 13 ? -2.182 7.078 -1.891 1 96.75 13 PRO B N 1
ATOM 1422 C CA . PRO B 1 13 ? -3.254 6.102 -1.695 1 96.75 13 PRO B CA 1
ATOM 1423 C C . PRO B 1 13 ? -4.219 6.039 -2.877 1 96.75 13 PRO B C 1
ATOM 1425 O O . PRO B 1 13 ? -4.637 4.953 -3.281 1 96.75 13 PRO B O 1
ATOM 1428 N N . ASN B 1 14 ? -4.539 7.172 -3.43 1 96.88 14 ASN B N 1
ATOM 1429 C CA . ASN B 1 14 ? -5.449 7.176 -4.57 1 96.88 14 ASN B CA 1
ATOM 1430 C C . ASN B 1 14 ? -4.832 6.48 -5.781 1 96.88 14 ASN B C 1
ATOM 1432 O O . ASN B 1 14 ? -5.527 5.797 -6.535 1 96.88 14 ASN B O 1
ATOM 1436 N N . ASN B 1 15 ? -3.559 6.637 -5.988 1 94.94 15 ASN B N 1
ATOM 1437 C CA . ASN B 1 15 ? -2.881 6.09 -7.16 1 94.94 15 ASN B CA 1
ATOM 1438 C C . ASN B 1 15 ? -2.459 4.641 -6.938 1 94.94 15 ASN B C 1
ATOM 1440 O O . ASN B 1 15 ? -1.931 3.998 -7.844 1 94.94 15 ASN B O 1
ATOM 1444 N N . SER B 1 16 ? -2.738 4.141 -5.809 1 94.31 16 SER B N 1
ATOM 1445 C CA . SER B 1 16 ? -2.23 2.809 -5.496 1 94.31 16 SER B CA 1
ATOM 1446 C C . SER B 1 16 ? -3.305 1.943 -4.848 1 94.31 16 SER B C 1
ATOM 1448 O O . SER B 1 16 ? -4.047 1.243 -5.539 1 94.31 16 SER B O 1
ATOM 1450 N N . TRP B 1 17 ? -3.523 2.037 -3.547 1 93.25 17 TRP B N 1
ATOM 1451 C CA . TRP B 1 17 ? -4.281 0.988 -2.873 1 93.25 17 TRP B CA 1
ATOM 1452 C C . TRP B 1 17 ? -5.664 1.487 -2.475 1 93.25 17 TRP B C 1
ATOM 1454 O O . TRP B 1 17 ? -6.566 0.688 -2.211 1 93.25 17 TRP B O 1
ATOM 1464 N N . TYR B 1 18 ? -5.895 2.791 -2.48 1 94.81 18 TYR B N 1
ATOM 1465 C CA . TYR B 1 18 ? -7.223 3.311 -2.164 1 94.81 18 TYR B CA 1
ATOM 1466 C C . TYR B 1 18 ? -7.695 4.289 -3.234 1 94.81 18 TYR B C 1
ATOM 1468 O O . TYR B 1 18 ? -8.008 5.441 -2.934 1 94.81 18 TYR B O 1
ATOM 1476 N N . PRO B 1 19 ? -7.828 3.764 -4.414 1 95.94 19 PRO B N 1
ATOM 1477 C CA . PRO B 1 19 ? -8.367 4.68 -5.422 1 95.94 19 PRO B CA 1
ATOM 1478 C C . PRO B 1 19 ? -9.797 5.121 -5.121 1 95.94 19 PRO B C 1
ATOM 1480 O O . PRO B 1 19 ? -10.641 4.289 -4.773 1 95.94 19 PRO B O 1
ATOM 1483 N N . ILE B 1 20 ? -9.953 6.391 -5.285 1 96.69 20 ILE B N 1
ATOM 1484 C CA . ILE B 1 20 ? -11.266 6.961 -4.992 1 96.69 20 ILE B CA 1
ATOM 1485 C C . ILE B 1 20 ? -12.344 6.184 -5.75 1 96.69 20 ILE B C 1
ATOM 1487 O O . ILE B 1 20 ? -13.422 5.922 -5.211 1 96.69 20 ILE B O 1
ATOM 1491 N N . GLU B 1 21 ? -12.078 5.734 -6.953 1 94.75 21 GLU B N 1
ATOM 1492 C CA . GLU B 1 21 ? -13.023 5.047 -7.832 1 94.75 21 GLU B CA 1
ATOM 1493 C C . GLU B 1 21 ? -13.43 3.693 -7.25 1 94.75 21 GLU B C 1
ATOM 1495 O O . GLU B 1 21 ? -14.586 3.293 -7.352 1 94.75 21 GLU B O 1
ATOM 1500 N N . PHE B 1 22 ? -12.562 3.006 -6.574 1 94.31 22 PHE B N 1
ATOM 1501 C CA . PHE B 1 22 ? -12.812 1.625 -6.18 1 94.31 22 PHE B CA 1
ATOM 1502 C C . PHE B 1 22 ? -12.891 1.5 -4.66 1 94.31 22 PHE B C 1
ATOM 1504 O O . PHE B 1 22 ? -13.422 0.517 -4.141 1 94.31 22 PHE B O 1
ATOM 1511 N N . CYS B 1 23 ? -12.383 2.533 -4.012 1 95.44 23 CYS B N 1
ATOM 1512 C CA . CYS B 1 23 ? -12.375 2.475 -2.557 1 95.44 23 CYS B CA 1
ATOM 1513 C C . CYS B 1 23 ? -12.844 3.793 -1.952 1 95.44 23 CYS B C 1
ATOM 1515 O O . CYS B 1 23 ? -12.117 4.422 -1.182 1 95.44 23 CYS B O 1
ATOM 1517 N N . PRO B 1 24 ? -14.055 4.184 -2.254 1 95.75 24 PRO B N 1
ATOM 1518 C CA . PRO B 1 24 ? -14.57 5.402 -1.631 1 95.75 24 PRO B CA 1
ATOM 1519 C C . PRO B 1 24 ? -14.57 5.332 -0.106 1 95.75 24 PRO B C 1
ATOM 1521 O O . PRO B 1 24 ? -14.594 6.367 0.564 1 95.75 24 PRO B O 1
ATOM 1524 N N . ALA B 1 25 ? -14.484 4.156 0.41 1 95.5 25 ALA B N 1
ATOM 1525 C CA . ALA B 1 25 ? -14.523 3.928 1.853 1 95.5 25 ALA B CA 1
ATOM 1526 C C . ALA B 1 25 ? -13.422 4.715 2.562 1 95.5 25 ALA B C 1
ATOM 1528 O O . ALA B 1 25 ? -13.664 5.312 3.617 1 95.5 25 ALA B O 1
ATOM 1529 N N . PHE B 1 26 ? -12.25 4.711 2.012 1 96.75 26 PHE B N 1
ATOM 1530 C CA . PHE B 1 26 ? -11.125 5.418 2.621 1 96.75 26 PHE B CA 1
ATOM 1531 C C . PHE B 1 26 ? -11.406 6.914 2.688 1 96.75 26 PHE B C 1
ATOM 1533 O O . PHE B 1 26 ? -11.188 7.543 3.725 1 96.75 26 PHE B O 1
ATOM 1540 N N . TRP B 1 27 ? -11.852 7.453 1.694 1 97.94 27 TRP B N 1
ATOM 1541 C CA . TRP B 1 27 ? -12.078 8.891 1.569 1 97.94 27 TRP B CA 1
ATOM 1542 C C . TRP B 1 27 ? -13.289 9.328 2.393 1 97.94 27 TRP B C 1
ATOM 1544 O O . TRP B 1 27 ? -13.289 10.406 2.98 1 97.94 27 TRP B O 1
ATOM 1554 N N . ASP B 1 28 ? -14.234 8.469 2.43 1 96.88 28 ASP B N 1
ATOM 1555 C CA . ASP B 1 28 ? -15.352 8.703 3.338 1 96.88 28 ASP B CA 1
ATOM 1556 C C . ASP B 1 28 ? -14.891 8.688 4.793 1 96.88 28 ASP B C 1
ATOM 1558 O O . ASP B 1 28 ? -15.359 9.484 5.609 1 96.88 28 ASP B O 1
ATOM 1562 N N . LEU B 1 29 ? -14.008 7.766 5.055 1 96.81 29 LEU B N 1
ATOM 1563 C CA . LEU B 1 29 ? -13.453 7.68 6.402 1 96.81 29 LEU B CA 1
ATOM 1564 C C . LEU B 1 29 ? -12.734 8.969 6.773 1 96.81 29 LEU B C 1
ATOM 1566 O O . LEU B 1 29 ? -12.898 9.477 7.887 1 96.81 29 LEU B O 1
ATOM 1570 N N . LEU B 1 30 ? -11.977 9.547 5.855 1 98.06 30 LEU B N 1
ATOM 1571 C CA . LEU B 1 30 ? -11.258 10.797 6.102 1 98.06 30 LEU B CA 1
ATOM 1572 C C . LEU B 1 30 ? -12.234 11.93 6.391 1 98.06 30 LEU B C 1
ATOM 1574 O O . LEU B 1 30 ? -12.047 12.703 7.336 1 98.06 30 LEU B O 1
ATOM 1578 N N . LEU B 1 31 ? -13.227 12 5.578 1 97.75 31 LEU B N 1
ATOM 1579 C CA . LEU B 1 31 ? -14.18 13.094 5.719 1 97.75 31 LEU B CA 1
ATOM 1580 C C . LEU B 1 31 ? -14.961 12.961 7.02 1 97.75 31 LEU B C 1
ATOM 1582 O O . LEU B 1 31 ? -15.18 13.961 7.719 1 97.75 31 LEU B O 1
ATOM 1586 N N . ARG B 1 32 ? -15.352 11.797 7.324 1 96.44 32 ARG B N 1
ATOM 1587 C CA . ARG B 1 32 ? -16.031 11.57 8.594 1 96.44 32 ARG B CA 1
ATOM 1588 C C . ARG B 1 32 ? -15.133 11.93 9.773 1 96.44 32 ARG B C 1
ATOM 1590 O O . ARG B 1 32 ? -15.578 12.586 10.719 1 96.44 32 ARG B O 1
ATOM 1597 N N . SER B 1 33 ? -13.93 11.484 9.703 1 97.31 33 SER B N 1
ATOM 1598 C CA . SER B 1 33 ? -12.969 11.773 10.758 1 97.31 33 SER B CA 1
ATOM 1599 C C . SER B 1 33 ? -12.68 13.266 10.852 1 97.31 33 SER B C 1
ATOM 1601 O O . SER B 1 33 ? -12.398 13.781 11.938 1 97.31 33 SER B O 1
ATOM 1603 N N . ASN B 1 34 ? -12.742 13.898 9.695 1 98.06 34 ASN B N 1
ATOM 1604 C CA . ASN B 1 34 ? -12.547 15.352 9.695 1 98.06 34 ASN B CA 1
ATOM 1605 C C . ASN B 1 34 ? -13.641 16.062 10.484 1 98.06 34 ASN B C 1
ATOM 1607 O O . ASN B 1 34 ? -13.367 17.016 11.211 1 98.06 34 ASN B O 1
ATOM 1611 N N . VAL B 1 35 ? -14.859 15.672 10.312 1 96.25 35 VAL B N 1
ATOM 1612 C CA . VAL B 1 35 ? -15.992 16.25 11.023 1 96.25 35 VAL B CA 1
ATOM 1613 C C . VAL B 1 35 ? -15.766 16.141 12.531 1 96.25 35 VAL B C 1
ATOM 1615 O O . VAL B 1 35 ? -16.078 17.062 13.281 1 96.25 35 VAL B O 1
ATOM 1618 N N . ASN B 1 36 ? -15.109 15.047 12.938 1 94.94 36 ASN B N 1
ATOM 1619 C CA . ASN B 1 36 ? -14.836 14.805 14.352 1 94.94 36 ASN B CA 1
ATOM 1620 C C . ASN B 1 36 ? -13.531 15.461 14.789 1 94.94 36 ASN B C 1
ATOM 1622 O O . ASN B 1 36 ? -13.172 15.398 15.969 1 94.94 36 ASN B O 1
ATOM 1626 N N . GLY B 1 37 ? -12.852 16.016 13.828 1 96.56 37 GLY B N 1
ATOM 1627 C CA . GLY B 1 37 ? -11.586 16.672 14.125 1 96.56 37 GLY B CA 1
ATOM 1628 C C . GLY B 1 37 ? -10.422 15.711 14.211 1 96.56 37 GLY B C 1
ATOM 1629 O O . GLY B 1 37 ? -9.367 16.062 14.758 1 96.56 37 GLY B O 1
ATOM 1630 N N . ASP B 1 38 ? -10.57 14.508 13.664 1 97.81 38 ASP B N 1
ATOM 1631 C CA . ASP B 1 38 ? -9.57 13.461 13.828 1 97.81 38 ASP B CA 1
ATOM 1632 C C . ASP B 1 38 ? -8.664 13.359 12.602 1 97.81 38 ASP B C 1
ATOM 1634 O O . ASP B 1 38 ? -7.621 12.711 12.648 1 97.81 38 ASP B O 1
ATOM 1638 N N . ALA B 1 39 ? -9.039 13.992 11.531 1 98.69 39 ALA B N 1
ATOM 1639 C CA . ALA B 1 39 ? -8.258 14 10.297 1 98.69 39 ALA B CA 1
ATOM 1640 C C . ALA B 1 39 ? -8.352 15.352 9.594 1 98.69 39 ALA B C 1
ATOM 1642 O O . ALA B 1 39 ? -9.438 15.922 9.477 1 98.69 39 ALA B O 1
ATOM 1643 N N . LEU B 1 40 ? -7.293 15.836 9.219 1 98.81 40 LEU B N 1
ATOM 1644 C CA . LEU B 1 40 ? -7.266 17.125 8.531 1 98.81 40 LEU B CA 1
ATOM 1645 C C . LEU B 1 40 ? -5.934 17.344 7.828 1 98.81 40 LEU B C 1
ATOM 1647 O O . LEU B 1 40 ? -5.07 16.453 7.84 1 98.81 40 LEU B O 1
ATOM 1651 N N . SER B 1 41 ? -5.832 18.422 7.141 1 98.81 41 SER B N 1
ATOM 1652 C CA . SER B 1 41 ? -4.602 18.953 6.566 1 98.81 41 SER B CA 1
ATOM 1653 C C . SER B 1 41 ? -4.594 20.484 6.617 1 98.81 41 SER B C 1
ATOM 1655 O O . SER B 1 41 ? -5.328 21.094 7.398 1 98.81 41 SER B O 1
ATOM 1657 N N . ILE B 1 42 ? -3.635 21.062 5.973 1 98.69 42 ILE B N 1
ATOM 1658 C CA . ILE B 1 42 ? -3.518 22.516 6.051 1 98.69 42 ILE B CA 1
ATOM 1659 C C . ILE B 1 42 ? -3.662 23.125 4.66 1 98.69 42 ILE B C 1
ATOM 1661 O O . ILE B 1 42 ? -3.508 22.438 3.652 1 98.69 42 ILE B O 1
ATOM 1665 N N . GLU B 1 43 ? -3.869 24.375 4.609 1 97.88 43 GLU B N 1
ATOM 1666 C CA . GLU B 1 43 ? -4.16 25.094 3.379 1 97.88 43 GLU B CA 1
ATOM 1667 C C . GLU B 1 43 ? -3.014 24.984 2.379 1 97.88 43 GLU B C 1
ATOM 1669 O O . GLU B 1 43 ? -3.242 24.891 1.171 1 97.88 43 GLU B O 1
ATOM 1674 N N . SER B 1 44 ? -1.8 25.047 2.82 1 96.88 44 SER B N 1
ATOM 1675 C CA . SER B 1 44 ? -0.653 24.922 1.927 1 96.88 44 SER B CA 1
ATOM 1676 C C . SER B 1 44 ? -0.662 23.594 1.185 1 96.88 44 SER B C 1
ATOM 1678 O O . SER B 1 44 ? -0.271 23.531 0.017 1 96.88 44 SER B O 1
ATOM 1680 N N . ILE B 1 45 ? -1.138 22.547 1.848 1 98 45 ILE B N 1
ATOM 1681 C CA . ILE B 1 45 ? -1.26 21.234 1.221 1 98 45 ILE B CA 1
ATOM 1682 C C . ILE B 1 45 ? -2.389 21.266 0.192 1 98 45 ILE B C 1
ATOM 1684 O O . ILE B 1 45 ? -2.277 20.656 -0.874 1 98 45 ILE B O 1
ATOM 1688 N N . TYR B 1 46 ? -3.438 21.953 0.573 1 98.19 46 TYR B N 1
ATOM 1689 C CA . TYR B 1 46 ? -4.531 22.125 -0.377 1 98.19 46 TYR B CA 1
ATOM 1690 C C . TYR B 1 46 ? -4.023 22.703 -1.694 1 98.19 46 TYR B C 1
ATOM 1692 O O . TYR B 1 46 ? -4.348 22.188 -2.768 1 98.19 46 TYR B O 1
ATOM 1700 N N . THR B 1 47 ? -3.219 23.719 -1.609 1 96.06 47 THR B N 1
ATOM 1701 C CA . THR B 1 47 ? -2.697 24.391 -2.795 1 96.06 47 THR B CA 1
ATOM 1702 C C . THR B 1 47 ? -1.868 23.422 -3.641 1 96.06 47 THR B C 1
ATOM 1704 O O . THR B 1 47 ? -1.996 23.406 -4.867 1 96.06 47 THR B O 1
ATOM 1707 N N . GLU B 1 48 ? -1.121 22.641 -2.973 1 93.94 48 GLU B N 1
ATOM 1708 C CA . GLU B 1 48 ? -0.277 21.672 -3.652 1 93.94 48 GLU B CA 1
ATOM 1709 C C . GLU B 1 48 ? -1.117 20.594 -4.34 1 93.94 48 GLU B C 1
ATOM 1711 O O . GLU B 1 48 ? -0.905 20.297 -5.516 1 93.94 48 GLU B O 1
ATOM 1716 N N . VAL B 1 49 ? -2.08 20.016 -3.658 1 96.81 49 VAL B N 1
ATOM 1717 C CA . VAL B 1 49 ? -2.879 18.891 -4.117 1 96.81 49 VAL B CA 1
ATOM 1718 C C . VAL B 1 49 ? -3.867 19.359 -5.184 1 96.81 49 VAL B C 1
ATOM 1720 O O . VAL B 1 49 ? -4.066 18.672 -6.195 1 96.81 49 VAL B O 1
ATOM 1723 N N . SER B 1 50 ? -4.438 20.5 -5 1 96.88 50 SER B N 1
ATOM 1724 C CA . SER B 1 50 ? -5.512 20.984 -5.863 1 96.88 50 SER B CA 1
ATOM 1725 C C . SER B 1 50 ? -4.965 21.484 -7.199 1 96.88 50 SER B C 1
ATOM 1727 O O . SER B 1 50 ? -5.723 21.688 -8.148 1 96.88 50 SER B O 1
ATOM 1729 N N . SER B 1 51 ? -3.697 21.656 -7.277 1 93.94 51 SER B N 1
ATOM 1730 C CA . SER B 1 51 ? -3.074 22.141 -8.508 1 93.94 51 SER B CA 1
ATOM 1731 C C . SER B 1 51 ? -2.979 21.016 -9.547 1 93.94 51 SER B C 1
ATOM 1733 O O . SER B 1 51 ? -2.748 21.281 -10.727 1 93.94 51 SER B O 1
ATOM 1735 N N . GLY B 1 52 ? -3.199 19.828 -9.148 1 92.31 52 GLY B N 1
ATOM 1736 C CA . GLY B 1 52 ? -3.176 18.703 -10.078 1 92.31 52 GLY B CA 1
ATOM 1737 C C . GLY B 1 52 ? -4.461 18.547 -10.867 1 92.31 52 GLY B C 1
ATOM 1738 O O . GLY B 1 52 ? -5.363 19.391 -10.75 1 92.31 52 GLY B O 1
ATOM 1739 N N . ASP B 1 53 ? -4.477 17.594 -11.758 1 89.88 53 ASP B N 1
ATOM 1740 C CA . ASP B 1 53 ? -5.66 17.344 -12.586 1 89.88 53 ASP B CA 1
ATOM 1741 C C . ASP B 1 53 ? -6.176 15.922 -12.383 1 89.88 53 ASP B C 1
ATOM 1743 O O . ASP B 1 53 ? -6.785 15.344 -13.289 1 89.88 53 ASP B O 1
ATOM 1747 N N . ASP B 1 54 ? -6.031 15.461 -11.289 1 93.62 54 ASP B N 1
ATOM 1748 C CA . ASP B 1 54 ? -6.445 14.086 -11.031 1 93.62 54 ASP B CA 1
ATOM 1749 C C . ASP B 1 54 ? -7.605 14.039 -10.039 1 93.62 54 ASP B C 1
ATOM 1751 O O . ASP B 1 54 ? -8.195 15.07 -9.711 1 93.62 54 ASP B O 1
ATOM 1755 N N . GLN B 1 55 ? -8.016 12.883 -9.625 1 96.19 55 GLN B N 1
ATOM 1756 C CA . GLN B 1 55 ? -9.172 12.664 -8.758 1 96.19 55 GLN B CA 1
ATOM 1757 C C . GLN B 1 55 ? -8.945 13.266 -7.371 1 96.19 55 GLN B C 1
ATOM 1759 O O . GLN B 1 55 ? -9.883 13.742 -6.738 1 96.19 55 GLN B O 1
ATOM 1764 N N . VAL B 1 56 ? -7.719 13.266 -6.922 1 98.06 56 VAL B N 1
ATOM 1765 C CA . VAL B 1 56 ? -7.41 13.797 -5.598 1 98.06 56 VAL B CA 1
ATOM 1766 C C . VAL B 1 56 ? -7.578 15.312 -5.594 1 98.06 56 VAL B C 1
ATOM 1768 O O . VAL B 1 56 ? -8.047 15.891 -4.613 1 98.06 56 VAL B O 1
ATOM 1771 N N . ALA B 1 57 ? -7.102 15.93 -6.703 1 98.19 57 ALA B N 1
ATOM 1772 C CA . ALA B 1 57 ? -7.293 17.359 -6.844 1 98.19 57 ALA B CA 1
ATOM 1773 C C . ALA B 1 57 ? -8.773 17.734 -6.789 1 98.19 57 ALA B C 1
ATOM 1775 O O . ALA B 1 57 ? -9.164 18.672 -6.082 1 98.19 57 ALA B O 1
ATOM 1776 N N . GLU B 1 58 ? -9.57 17 -7.523 1 98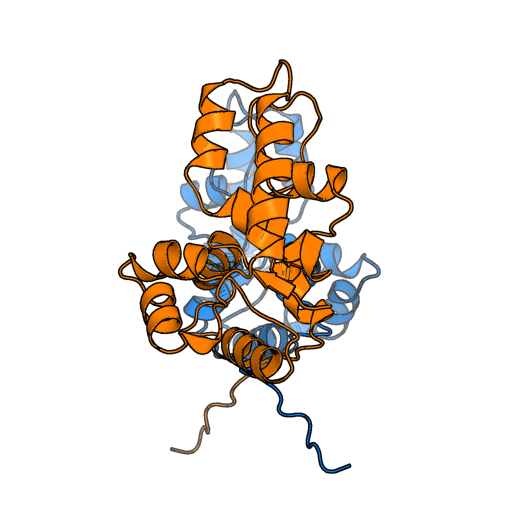.06 58 GLU B N 1
ATOM 1777 C CA . GLU B 1 58 ? -11.008 17.219 -7.512 1 98.06 58 GLU B CA 1
ATOM 1778 C C . GLU B 1 58 ? -11.594 17 -6.121 1 98.06 58 GLU B C 1
ATOM 1780 O O . GLU B 1 58 ? -12.445 17.766 -5.668 1 98.06 58 GLU B O 1
ATOM 1785 N N . TRP B 1 59 ? -11.141 15.945 -5.512 1 98.44 59 TRP B N 1
ATOM 1786 C CA . TRP B 1 59 ? -11.57 15.648 -4.148 1 98.44 59 TRP B CA 1
ATOM 1787 C C . TRP B 1 59 ? -11.227 16.797 -3.207 1 98.44 59 TRP B C 1
ATOM 1789 O O . TRP B 1 59 ? -12.055 17.188 -2.377 1 98.44 59 TRP B O 1
ATOM 1799 N N . ALA B 1 60 ? -10.016 17.359 -3.264 1 98.5 60 ALA B N 1
ATOM 1800 C CA . ALA B 1 60 ? -9.594 18.469 -2.414 1 98.5 60 ALA B CA 1
ATOM 1801 C C . ALA B 1 60 ? -10.461 19.703 -2.656 1 98.5 60 ALA B C 1
ATOM 1803 O O . ALA B 1 60 ? -10.883 20.375 -1.707 1 98.5 60 ALA B O 1
ATOM 1804 N N . LYS B 1 61 ? -10.719 19.969 -3.889 1 98.25 61 LYS B N 1
ATOM 1805 C CA . LYS B 1 61 ? -11.531 21.125 -4.246 1 98.25 61 LYS B CA 1
ATOM 1806 C C . LYS B 1 61 ? -12.945 21 -3.689 1 98.25 61 LYS B C 1
ATOM 1808 O O . LYS B 1 61 ? -13.555 21.984 -3.275 1 98.25 61 LYS B O 1
ATOM 1813 N N . ALA B 1 62 ? -13.438 19.859 -3.691 1 98.12 62 ALA B N 1
ATOM 1814 C CA . ALA B 1 62 ? -14.789 19.594 -3.207 1 98.12 62 ALA B CA 1
ATOM 1815 C C . ALA B 1 62 ? -14.828 19.578 -1.682 1 98.12 62 ALA B C 1
ATOM 1817 O O . ALA B 1 62 ? -15.906 19.641 -1.082 1 98.12 62 ALA B O 1
ATOM 1818 N N . ASN B 1 63 ? -13.688 19.438 -1.058 1 98.38 63 ASN B N 1
ATOM 1819 C CA . ASN B 1 63 ? -13.641 19.266 0.391 1 98.38 63 ASN B CA 1
ATOM 1820 C C . ASN B 1 63 ? -12.625 20.219 1.027 1 98.38 63 ASN B C 1
ATOM 1822 O O . ASN B 1 63 ? -11.773 19.781 1.806 1 98.38 63 ASN B O 1
ATOM 1826 N N . GLN B 1 64 ? -12.766 21.484 0.753 1 98.06 64 GLN B N 1
ATOM 1827 C CA . GLN B 1 64 ? -11.82 22.5 1.218 1 98.06 64 GLN B CA 1
ATOM 1828 C C . GLN B 1 64 ? -11.805 22.578 2.742 1 98.06 64 GLN B C 1
ATOM 1830 O O . GLN B 1 64 ? -10.812 23 3.338 1 98.06 64 GLN B O 1
ATOM 1835 N N . HIS B 1 65 ? -12.906 22.172 3.389 1 98.06 65 HIS B N 1
ATOM 1836 C CA . HIS B 1 65 ? -13.008 22.188 4.844 1 98.06 65 HIS B CA 1
ATOM 1837 C C . HIS B 1 65 ? -11.992 21.25 5.484 1 98.06 65 HIS B C 1
ATOM 1839 O O . HIS B 1 65 ? -11.719 21.359 6.68 1 98.06 65 HIS B O 1
ATOM 1845 N N . PHE B 1 66 ? -11.469 20.312 4.715 1 98.69 66 PHE B N 1
ATOM 1846 C CA . PHE B 1 66 ? -10.477 19.359 5.195 1 98.69 66 PHE B CA 1
ATOM 1847 C C . PHE B 1 66 ? -9.141 20.047 5.461 1 98.69 66 PHE B C 1
ATOM 1849 O O . PHE B 1 66 ? -8.289 19.516 6.172 1 98.69 66 PHE B O 1
ATOM 1856 N N . PHE B 1 67 ? -8.953 21.297 4.934 1 98.75 67 PHE B N 1
ATOM 1857 C CA . PHE B 1 67 ? -7.688 22.016 4.969 1 98.75 67 PHE B CA 1
ATOM 1858 C C . PHE B 1 67 ? -7.805 23.266 5.812 1 98.75 67 PHE B C 1
ATOM 1860 O O . PHE B 1 67 ? -8.57 24.188 5.477 1 98.75 67 PHE B O 1
ATOM 1867 N N . ARG B 1 68 ? -6.969 23.328 6.797 1 98.06 68 ARG B N 1
ATOM 1868 C CA . ARG B 1 68 ? -7.094 24.406 7.777 1 98.06 68 ARG B CA 1
ATOM 1869 C C . ARG B 1 68 ? -6.105 25.531 7.488 1 98.06 68 ARG B C 1
ATOM 1871 O O . ARG B 1 68 ? -5.008 25.281 6.98 1 98.06 68 ARG B O 1
ATOM 1878 N N . LEU B 1 69 ? -6.52 26.688 7.895 1 97.31 69 LEU B N 1
ATOM 1879 C CA . LEU B 1 69 ? -5.613 27.828 7.863 1 97.31 69 LEU B CA 1
ATOM 1880 C C . LEU B 1 69 ? -4.629 27.781 9.031 1 97.31 69 LEU B C 1
ATOM 1882 O O . LEU B 1 69 ? -4.949 27.234 10.094 1 97.31 69 LEU B O 1
ATOM 1886 N N . LEU B 1 70 ? -3.523 28.359 8.75 1 97.12 70 LEU B N 1
ATOM 1887 C CA . LEU B 1 70 ? -2.523 28.422 9.812 1 97.12 70 LEU B CA 1
ATOM 1888 C C . LEU B 1 70 ? -2.857 29.531 10.812 1 97.12 70 LEU B C 1
ATOM 1890 O O . LEU B 1 70 ? -3.289 30.625 10.414 1 97.12 70 LEU B O 1
ATOM 1894 N N . ASP B 1 71 ? -2.734 29.25 12.055 1 97.12 71 ASP B N 1
ATOM 1895 C CA . ASP B 1 71 ? -2.879 30.281 13.086 1 97.12 71 ASP B CA 1
ATOM 1896 C C . ASP B 1 71 ? -1.541 30.953 13.375 1 97.12 71 ASP B C 1
ATOM 1898 O O . ASP B 1 71 ? -0.509 30.562 12.82 1 97.12 71 ASP B O 1
ATOM 1902 N N . GLN B 1 72 ? -1.606 32 14.18 1 97.06 72 GLN B N 1
ATOM 1903 C CA . GLN B 1 72 ? -0.418 32.781 14.469 1 97.06 72 GLN B CA 1
ATOM 1904 C C . GLN B 1 72 ? 0.654 31.953 15.156 1 97.06 72 GLN B C 1
ATOM 1906 O O . GLN B 1 72 ? 1.842 32.094 14.852 1 97.06 72 GLN B O 1
ATOM 1911 N N . GLU B 1 73 ? 0.22 31.141 16.016 1 98.06 73 GLU B N 1
ATOM 1912 C CA . GLU B 1 73 ? 1.163 30.297 16.734 1 98.06 73 GLU B CA 1
ATOM 1913 C C . GLU B 1 73 ? 1.902 29.359 15.781 1 98.06 73 GLU B C 1
ATOM 1915 O O . GLU B 1 73 ? 3.102 29.125 15.938 1 98.06 73 GLU B O 1
ATOM 1920 N N . THR B 1 74 ? 1.17 28.844 14.844 1 97.88 74 THR B N 1
ATOM 1921 C CA . THR B 1 74 ? 1.779 27.969 13.852 1 97.88 74 THR B CA 1
ATOM 1922 C C . THR B 1 74 ? 2.811 28.734 13.016 1 97.88 74 THR B C 1
ATOM 1924 O O . THR B 1 74 ? 3.881 28.203 12.711 1 97.88 74 THR B O 1
ATOM 1927 N N . HIS B 1 75 ? 2.574 29.938 12.648 1 96.75 75 HIS B N 1
ATOM 1928 C CA . HIS B 1 75 ? 3.525 30.734 11.891 1 96.75 75 HIS B CA 1
ATOM 1929 C C . HIS B 1 75 ? 4.828 30.922 12.656 1 96.75 75 HIS B C 1
ATOM 1931 O O . HIS B 1 75 ? 5.914 30.828 12.086 1 96.75 75 HIS B O 1
ATOM 1937 N N . GLU B 1 76 ? 4.68 31.188 13.891 1 97.75 76 GLU B N 1
ATOM 1938 C CA . GLU B 1 76 ? 5.867 31.375 14.727 1 97.75 76 GLU B CA 1
ATOM 1939 C C . GLU B 1 76 ? 6.66 30.062 14.836 1 97.75 76 GLU B C 1
ATOM 1941 O O . GLU B 1 76 ? 7.887 30.078 14.719 1 97.75 76 GLU B O 1
ATOM 1946 N N . THR B 1 77 ? 5.91 29.031 15.062 1 98.12 77 THR B N 1
ATOM 1947 C CA . THR B 1 77 ? 6.555 27.719 15.18 1 98.12 77 THR B CA 1
ATOM 1948 C C . THR B 1 77 ? 7.207 27.328 13.859 1 98.12 77 THR B C 1
ATOM 1950 O O . THR B 1 77 ? 8.25 26.672 13.852 1 98.12 77 THR B O 1
ATOM 1953 N N . ALA B 1 78 ? 6.594 27.734 12.75 1 97.81 78 ALA B N 1
ATOM 1954 C CA . ALA B 1 78 ? 7.168 27.453 11.438 1 97.81 78 ALA B CA 1
ATOM 1955 C C . ALA B 1 78 ? 8.547 28.109 11.297 1 97.81 78 ALA B C 1
ATOM 1957 O O . ALA B 1 78 ? 9.438 27.531 10.664 1 97.81 78 ALA B O 1
ATOM 1958 N N . LYS B 1 79 ? 8.695 29.219 11.867 1 97.06 79 LYS B N 1
ATOM 1959 C CA . LYS B 1 79 ? 9.992 29.875 11.859 1 97.06 79 LYS B CA 1
ATOM 1960 C C . LYS B 1 79 ? 11.039 29.062 12.617 1 97.06 79 LYS B C 1
ATOM 1962 O O . LYS B 1 79 ? 12.188 28.953 12.18 1 97.06 79 LYS B O 1
ATOM 1967 N N . ALA B 1 80 ? 10.602 28.578 13.719 1 97.19 80 ALA B N 1
ATOM 1968 C CA . ALA B 1 80 ? 11.5 27.75 14.523 1 97.19 80 ALA B CA 1
ATOM 1969 C C . ALA B 1 80 ? 11.914 26.484 13.758 1 97.19 80 ALA B C 1
ATOM 1971 O O . ALA B 1 80 ? 13.078 26.094 13.797 1 97.19 80 ALA B O 1
ATOM 1972 N N . VAL B 1 81 ? 10.969 25.859 13.094 1 97.62 81 VAL B N 1
ATOM 1973 C CA . VAL B 1 81 ? 11.266 24.688 12.281 1 97.62 81 VAL B CA 1
ATOM 1974 C C . VAL B 1 81 ? 12.234 25.062 11.164 1 97.62 81 VAL B C 1
ATOM 1976 O O . VAL B 1 81 ? 13.188 24.328 10.891 1 97.62 81 VAL B O 1
ATOM 1979 N N . ALA B 1 82 ? 11.969 26.172 10.57 1 96.62 82 ALA B N 1
ATOM 1980 C CA . ALA B 1 82 ? 12.852 26.656 9.508 1 96.62 82 ALA B CA 1
ATOM 1981 C C . ALA B 1 82 ? 14.273 26.859 10.023 1 96.62 82 ALA B C 1
ATOM 1983 O O . ALA B 1 82 ? 15.242 26.484 9.352 1 96.62 82 ALA B O 1
ATOM 1984 N N . GLN B 1 83 ? 14.422 27.422 11.133 1 96.5 83 GLN B N 1
ATOM 1985 C CA . GLN B 1 83 ? 15.734 27.656 11.727 1 96.5 83 GLN B CA 1
ATOM 1986 C C . GLN B 1 83 ? 16.453 26.328 11.992 1 96.5 83 GLN B C 1
ATOM 1988 O O . GLN B 1 83 ? 17.656 26.219 11.734 1 96.5 83 GLN B O 1
ATOM 1993 N N . TYR B 1 84 ? 15.711 25.422 12.508 1 96.44 84 TYR B N 1
ATOM 1994 C CA . TYR B 1 84 ? 16.281 24.094 12.742 1 96.44 84 TYR B CA 1
ATOM 1995 C C . TYR B 1 84 ? 16.812 23.5 11.445 1 96.44 84 TYR B C 1
ATOM 1997 O O . TYR B 1 84 ? 17.953 23.016 11.406 1 96.44 84 TYR B O 1
ATOM 2005 N N . VAL B 1 85 ? 16 23.516 10.383 1 96 85 VAL B N 1
ATOM 2006 C CA . VAL B 1 85 ? 16.375 22.938 9.102 1 96 85 VAL B CA 1
ATOM 2007 C C . VAL B 1 85 ? 17.625 23.641 8.555 1 96 85 VAL B C 1
ATOM 2009 O O . VAL B 1 85 ? 18.531 22.984 8.031 1 96 85 VAL B O 1
ATOM 2012 N N . HIS B 1 86 ? 17.656 24.906 8.734 1 95.06 86 HIS B N 1
ATOM 2013 C CA . HIS B 1 86 ? 18.781 25.688 8.234 1 95.06 86 HIS B CA 1
ATOM 2014 C C . HIS B 1 86 ? 20.078 25.328 8.969 1 95.06 86 HIS B C 1
ATOM 2016 O O . HIS B 1 86 ? 21.156 25.406 8.383 1 95.06 86 HIS B O 1
ATOM 2022 N N . ARG B 1 87 ? 19.938 24.906 10.156 1 94.44 87 ARG B N 1
ATOM 2023 C CA . ARG B 1 87 ? 21.109 24.641 10.992 1 94.44 87 ARG B CA 1
ATOM 2024 C C . ARG B 1 87 ? 21.609 23.219 10.805 1 94.44 87 ARG B C 1
ATOM 2026 O O . ARG B 1 87 ? 22.656 22.844 11.344 1 94.44 87 ARG B O 1
ATOM 2033 N N . LEU B 1 88 ? 20.828 22.453 10.078 1 92.94 88 LEU B N 1
ATOM 2034 C CA . LEU B 1 88 ? 21.281 21.078 9.852 1 92.94 88 LEU B CA 1
ATOM 2035 C C . LEU B 1 88 ? 22.641 21.062 9.164 1 92.94 88 LEU B C 1
ATOM 2037 O O . LEU B 1 88 ? 22.906 21.875 8.281 1 92.94 88 LEU B O 1
ATOM 2041 N N . GLN B 1 89 ? 23.453 20.156 9.57 1 90 89 GLN B N 1
ATOM 2042 C CA . GLN B 1 89 ? 24.828 20.078 9.078 1 90 89 GLN B CA 1
ATOM 2043 C C . GLN B 1 89 ? 24.984 18.938 8.07 1 90 89 GLN B C 1
ATOM 2045 O O . GLN B 1 89 ? 24.141 18.062 7.984 1 90 89 GLN B O 1
ATOM 2050 N N . PRO B 1 90 ? 26.172 19.047 7.43 1 87.06 90 PRO B N 1
ATOM 2051 C CA . PRO B 1 90 ? 26.469 17.875 6.594 1 87.06 90 PRO B CA 1
ATOM 2052 C C . PRO B 1 90 ? 26.312 16.562 7.348 1 87.06 90 PRO B C 1
ATOM 2054 O O . PRO B 1 90 ? 26.562 16.5 8.555 1 87.06 90 PRO B O 1
ATOM 2057 N N . PRO B 1 91 ? 25.656 15.633 6.555 1 91.69 91 PRO B N 1
ATOM 2058 C CA . PRO B 1 91 ? 25.672 15.469 5.098 1 91.69 91 PRO B CA 1
ATOM 2059 C C . PRO B 1 91 ? 24.453 16.094 4.418 1 91.69 91 PRO B C 1
ATOM 2061 O O . PRO B 1 91 ? 24.328 16.031 3.193 1 91.69 91 PRO B O 1
ATOM 2064 N N . ILE B 1 92 ? 23.609 16.766 5.137 1 91.5 92 ILE B N 1
ATOM 2065 C CA . ILE B 1 92 ? 22.453 17.406 4.512 1 91.5 92 ILE B CA 1
ATOM 2066 C C . ILE B 1 92 ? 22.906 18.531 3.59 1 91.5 92 ILE B C 1
ATOM 2068 O O . ILE B 1 92 ? 23.625 19.438 4.02 1 91.5 92 ILE B O 1
ATOM 2072 N N . LEU B 1 93 ? 22.438 18.453 2.344 1 92.62 93 LEU B N 1
ATOM 2073 C CA . LEU B 1 93 ? 22.859 19.422 1.336 1 92.62 93 LEU B CA 1
ATOM 2074 C C . LEU B 1 93 ? 21.984 20.672 1.383 1 92.62 93 LEU B C 1
ATOM 2076 O O . LEU B 1 93 ? 20.797 20.594 1.673 1 92.62 93 LEU B O 1
ATOM 2080 N N . GLU B 1 94 ? 22.562 21.766 1.004 1 93.5 94 GLU B N 1
ATOM 2081 C CA . GLU B 1 94 ? 21.859 23.047 1.021 1 93.5 94 GLU B CA 1
ATOM 2082 C C . GLU B 1 94 ? 20.656 23.031 0.078 1 93.5 94 GLU B C 1
ATOM 2084 O O . GLU B 1 94 ? 19.578 23.531 0.426 1 93.5 94 GLU B O 1
ATOM 2089 N N . PRO B 1 95 ? 20.828 22.453 -1.082 1 94.5 95 PRO B N 1
ATOM 2090 C CA . PRO B 1 95 ? 19.656 22.391 -1.969 1 94.5 95 PRO B CA 1
ATOM 2091 C C . PRO B 1 95 ? 18.5 21.625 -1.36 1 94.5 95 PRO B C 1
ATOM 2093 O O . PRO B 1 95 ? 17.328 21.938 -1.622 1 94.5 95 PRO B O 1
ATOM 2096 N N . ALA B 1 96 ? 18.781 20.641 -0.617 1 93.94 96 ALA B N 1
ATOM 2097 C CA . ALA B 1 96 ? 17.734 19.844 0.036 1 93.94 96 ALA B CA 1
ATOM 2098 C C . ALA B 1 96 ? 16.984 20.672 1.067 1 93.94 96 ALA B C 1
ATOM 2100 O O . ALA B 1 96 ? 15.758 20.562 1.185 1 93.94 96 ALA B O 1
ATOM 2101 N N . LYS B 1 97 ? 17.734 21.516 1.792 1 95.25 97 LYS B N 1
ATOM 2102 C CA . LYS B 1 97 ? 17.109 22.406 2.768 1 95.25 97 LYS B CA 1
ATOM 2103 C C . LYS B 1 97 ? 16.188 23.406 2.086 1 95.25 97 LYS B C 1
ATOM 2105 O O . LYS B 1 97 ? 15.055 23.625 2.543 1 95.25 97 LYS B O 1
ATOM 2110 N N . THR B 1 98 ? 16.672 23.906 1.009 1 95.06 98 THR B N 1
ATOM 2111 C CA . THR B 1 98 ? 15.906 24.891 0.261 1 95.06 98 THR B CA 1
ATOM 2112 C C . THR B 1 98 ? 14.633 24.281 -0.302 1 95.06 98 THR B C 1
ATOM 2114 O O . THR B 1 98 ? 13.562 24.875 -0.242 1 95.06 98 THR B O 1
ATOM 2117 N N . GLU B 1 99 ? 14.805 23.109 -0.835 1 93.75 99 GLU B N 1
ATOM 2118 C CA . GLU B 1 99 ? 13.656 22.406 -1.392 1 93.75 99 GLU B CA 1
ATOM 2119 C C . GLU B 1 99 ? 12.602 22.125 -0.317 1 93.75 99 GLU B C 1
ATOM 2121 O O . GLU B 1 99 ? 11.406 22.312 -0.545 1 93.75 99 GLU B O 1
ATOM 2126 N N . PHE B 1 100 ? 13.062 21.703 0.798 1 94.62 100 PHE B N 1
ATOM 2127 C CA . PHE B 1 100 ? 12.18 21.438 1.929 1 94.62 100 PHE B CA 1
ATOM 2128 C C . PHE B 1 100 ? 11.406 22.688 2.322 1 94.62 100 PHE B C 1
ATOM 2130 O O . PHE B 1 100 ? 10.211 22.625 2.619 1 94.62 100 PHE B O 1
ATOM 2137 N N . MET B 1 101 ? 12.062 23.828 2.293 1 94.44 101 MET B N 1
ATOM 2138 C CA . MET B 1 101 ? 11.484 25.078 2.752 1 94.44 101 MET B CA 1
ATOM 2139 C C . MET B 1 101 ? 10.562 25.688 1.694 1 94.44 101 MET B C 1
ATOM 2141 O O . MET B 1 101 ? 9.75 26.547 1.995 1 94.44 101 MET B O 1
ATOM 2145 N N . ARG B 1 102 ? 10.664 25.188 0.465 1 91.38 102 ARG B N 1
ATOM 2146 C CA . ARG B 1 102 ? 9.828 25.688 -0.624 1 91.38 102 ARG B CA 1
ATOM 2147 C C . ARG B 1 102 ? 8.43 25.062 -0.572 1 91.38 102 ARG B C 1
ATOM 2149 O O . ARG B 1 102 ? 7.461 25.672 -1.02 1 91.38 102 ARG B O 1
ATOM 2156 N N . GLY B 1 103 ? 8.289 23.953 0.057 1 90.81 103 GLY B N 1
ATOM 2157 C CA . GLY B 1 103 ? 7.012 23.266 0.097 1 90.81 103 GLY B CA 1
ATOM 2158 C C . GLY B 1 103 ? 6.23 23.531 1.373 1 90.81 103 GLY B C 1
ATOM 2159 O O . GLY B 1 103 ? 6.465 24.531 2.057 1 90.81 103 GLY B O 1
ATOM 2160 N N . ALA B 1 104 ? 5.25 22.719 1.532 1 95.25 104 ALA B N 1
ATOM 2161 C CA . ALA B 1 104 ? 4.344 22.875 2.664 1 95.25 104 ALA B CA 1
ATOM 2162 C C . ALA B 1 104 ? 4.836 22.094 3.877 1 95.25 104 ALA B C 1
ATOM 2164 O O . ALA B 1 104 ? 4.238 22.156 4.953 1 95.25 104 ALA B O 1
ATOM 2165 N N . ASP B 1 105 ? 5.926 21.438 3.76 1 96.69 105 ASP B N 1
ATOM 2166 C CA . ASP B 1 105 ? 6.348 20.469 4.766 1 96.69 105 ASP B CA 1
ATOM 2167 C C . ASP B 1 105 ? 6.652 21.156 6.094 1 96.69 105 ASP B C 1
ATOM 2169 O O . ASP B 1 105 ? 6.211 20.703 7.152 1 96.69 105 ASP B O 1
ATOM 2173 N N . HIS B 1 106 ? 7.414 22.234 6.062 1 97.44 106 HIS B N 1
ATOM 2174 C CA . HIS B 1 106 ? 7.773 22.906 7.309 1 97.44 106 HIS B CA 1
ATOM 2175 C C . HIS B 1 106 ? 6.547 23.5 7.988 1 97.44 106 HIS B C 1
ATOM 2177 O O . HIS B 1 106 ? 6.453 23.516 9.219 1 97.44 106 HIS B O 1
ATOM 2183 N N . LEU B 1 107 ? 5.559 23.969 7.195 1 98.06 107 LEU B N 1
ATOM 2184 C CA . LEU B 1 107 ? 4.309 24.484 7.734 1 98.06 107 LEU B CA 1
ATOM 2185 C C . LEU B 1 107 ? 3.471 23.359 8.344 1 98.06 107 LEU B C 1
ATOM 2187 O O . LEU B 1 107 ? 2.867 23.547 9.406 1 98.06 107 LEU B O 1
ATOM 2191 N N . LEU B 1 108 ? 3.459 22.266 7.672 1 98.5 108 LEU B N 1
ATOM 2192 C CA . LEU B 1 108 ? 2.732 21.094 8.141 1 98.5 108 LEU B CA 1
ATOM 2193 C C . LEU B 1 108 ? 3.256 20.641 9.5 1 98.5 108 LEU B C 1
ATOM 2195 O O . LEU B 1 108 ? 2.475 20.406 10.422 1 98.5 108 LEU B O 1
ATOM 2199 N N . ILE B 1 109 ? 4.559 20.531 9.602 1 98.62 109 ILE B N 1
ATOM 2200 C CA . ILE B 1 109 ? 5.191 20.094 10.836 1 98.62 109 ILE B CA 1
ATOM 2201 C C . ILE B 1 109 ? 4.93 21.094 11.945 1 98.62 109 ILE B C 1
ATOM 2203 O O . ILE B 1 109 ? 4.621 20.719 13.078 1 98.62 109 ILE B O 1
ATOM 2207 N N . ALA B 1 110 ? 5.027 22.391 11.633 1 98.69 110 ALA B N 1
ATOM 2208 C CA . ALA B 1 110 ? 4.75 23.438 12.609 1 98.69 110 ALA B CA 1
ATOM 2209 C C . ALA B 1 110 ? 3.326 23.328 13.148 1 98.69 110 ALA B C 1
ATOM 2211 O O . ALA B 1 110 ? 3.098 23.438 14.352 1 98.69 110 ALA B O 1
ATOM 2212 N N . TYR B 1 111 ? 2.402 23.078 12.234 1 98.69 111 TYR B N 1
ATOM 2213 C CA . TYR B 1 111 ? 1.009 22.922 12.641 1 98.69 111 TYR B CA 1
ATOM 2214 C C . TYR B 1 111 ? 0.841 21.719 13.562 1 98.69 111 TYR B C 1
ATOM 2216 O O . TYR B 1 111 ? 0.114 21.797 14.555 1 98.69 111 TYR B O 1
ATOM 2224 N N . ALA B 1 112 ? 1.491 20.656 13.242 1 98.75 112 ALA B N 1
ATOM 2225 C CA . ALA B 1 112 ? 1.44 19.453 14.07 1 98.75 112 ALA B CA 1
ATOM 2226 C C . ALA B 1 112 ? 2.014 19.719 15.461 1 98.75 112 ALA B C 1
ATOM 2228 O O . ALA B 1 112 ? 1.477 19.25 16.453 1 98.75 112 ALA B O 1
ATOM 2229 N N . ILE B 1 113 ? 3.07 20.469 15.531 1 98.44 113 ILE B N 1
ATOM 2230 C CA . ILE B 1 113 ? 3.701 20.797 16.797 1 98.44 113 ILE B CA 1
ATOM 2231 C C . ILE B 1 113 ? 2.732 21.609 17.656 1 98.44 113 ILE B C 1
ATOM 2233 O O . ILE B 1 113 ? 2.504 21.281 18.828 1 98.44 113 ILE B O 1
ATOM 2237 N N . VAL B 1 114 ? 2.156 22.609 17.094 1 98.38 114 VAL B N 1
ATOM 2238 C CA . VAL B 1 114 ? 1.325 23.562 17.828 1 98.38 114 VAL B CA 1
ATOM 2239 C C . VAL B 1 114 ? 0.073 22.859 18.344 1 98.38 114 VAL B C 1
ATOM 2241 O O . VAL B 1 114 ? -0.351 23.109 19.484 1 98.38 114 VAL B O 1
ATOM 2244 N N . HIS B 1 115 ? -0.503 21.969 17.547 1 98.19 115 HIS B N 1
ATOM 2245 C CA . HIS B 1 115 ? -1.814 21.422 17.875 1 98.19 115 HIS B CA 1
ATOM 2246 C C . HIS B 1 115 ? -1.703 19.984 18.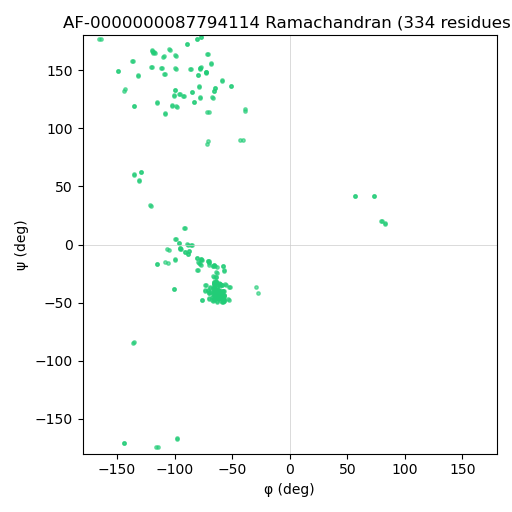391 1 98.19 115 HIS B C 1
ATOM 2248 O O . HIS B 1 115 ? -2.709 19.375 18.75 1 98.19 115 HIS B O 1
ATOM 2254 N N . GLY B 1 116 ? -0.547 19.453 18.375 1 97.69 116 GLY B N 1
ATOM 2255 C CA . GLY B 1 116 ? -0.327 18.109 18.906 1 97.69 116 GLY B CA 1
ATOM 2256 C C . GLY B 1 116 ? -0.883 17.016 18.016 1 97.69 116 GLY B C 1
ATOM 2257 O O . GLY B 1 116 ? -1.525 16.078 18.5 1 97.69 116 GLY B O 1
ATOM 2258 N N . HIS B 1 117 ? -0.695 17.156 16.703 1 98.56 117 HIS B N 1
ATOM 2259 C CA . HIS B 1 117 ? -1.232 16.188 15.758 1 98.56 117 HIS B CA 1
ATOM 2260 C C . HIS B 1 117 ? -0.161 15.203 15.305 1 98.56 117 HIS B C 1
ATOM 2262 O O . HIS B 1 117 ? 1.026 15.406 15.57 1 98.56 117 HIS B O 1
ATOM 2268 N N . THR B 1 118 ? -0.58 14.148 14.758 1 98.75 118 THR B N 1
ATOM 2269 C CA . THR B 1 118 ? 0.281 13.164 14.109 1 98.75 118 THR B CA 1
ATOM 2270 C C . THR B 1 118 ? 0.349 13.398 12.609 1 98.75 118 THR B C 1
ATOM 2272 O O . THR B 1 118 ? -0.683 13.516 11.945 1 98.75 118 THR B O 1
ATOM 2275 N N . VAL B 1 119 ? 1.559 13.438 12.148 1 98.75 119 VAL B N 1
ATOM 2276 C CA . VAL B 1 119 ? 1.722 13.703 10.719 1 98.75 119 VAL B CA 1
ATOM 2277 C C . VAL B 1 119 ? 1.607 12.406 9.938 1 98.75 119 VAL B C 1
ATOM 2279 O O . VAL B 1 119 ? 2.189 11.383 10.32 1 98.75 119 VAL B O 1
ATOM 2282 N N . VAL B 1 120 ? 0.807 12.398 8.883 1 98.75 120 VAL B N 1
ATOM 2283 C CA . VAL B 1 120 ? 0.697 11.266 7.969 1 98.75 120 VAL B CA 1
ATOM 2284 C C . VAL B 1 120 ? 1.488 11.555 6.695 1 98.75 120 VAL B C 1
ATOM 2286 O O . VAL B 1 120 ? 1.196 12.516 5.977 1 98.75 120 VAL B O 1
ATOM 2289 N N . THR B 1 121 ? 2.443 10.742 6.426 1 98.56 121 THR B N 1
ATOM 2290 C CA . THR B 1 121 ? 3.314 10.945 5.273 1 98.56 121 THR B CA 1
ATOM 2291 C C . THR B 1 121 ? 3.805 9.609 4.727 1 98.56 121 THR B C 1
ATOM 2293 O O . THR B 1 121 ? 3.914 8.633 5.465 1 98.56 121 THR B O 1
ATOM 2296 N N . CYS B 1 122 ? 4.051 9.531 3.443 1 97.81 122 CYS B N 1
ATOM 2297 C CA . CYS B 1 122 ? 4.57 8.32 2.816 1 97.81 122 CYS B CA 1
ATOM 2298 C C . CYS B 1 122 ? 6.074 8.211 3.016 1 97.81 122 CYS B C 1
ATOM 2300 O O . CYS B 1 122 ? 6.664 7.164 2.73 1 97.81 122 CYS B O 1
ATOM 2302 N N . GLU B 1 123 ? 6.652 9.266 3.471 1 96.44 123 GLU B N 1
ATOM 2303 C CA . GLU B 1 123 ? 8.094 9.25 3.688 1 96.44 123 GLU B CA 1
ATOM 2304 C C . GLU B 1 123 ? 8.477 8.32 4.84 1 96.44 123 GLU B C 1
ATOM 2306 O O . GLU B 1 123 ? 7.68 8.109 5.758 1 96.44 123 GLU B O 1
ATOM 2311 N N . ASN B 1 124 ? 9.672 7.898 4.746 1 94.56 124 ASN B N 1
ATOM 2312 C CA . ASN B 1 124 ? 10.211 7.07 5.816 1 94.56 124 ASN B CA 1
ATOM 2313 C C . ASN B 1 124 ? 11.297 7.809 6.598 1 94.56 124 ASN B C 1
ATOM 2315 O O . ASN B 1 124 ? 11.961 8.695 6.059 1 94.56 124 ASN B O 1
ATOM 2319 N N . LEU B 1 125 ? 11.344 7.367 7.824 1 94.44 125 LEU B N 1
ATOM 2320 C CA . LEU B 1 125 ? 12.469 7.844 8.625 1 94.44 125 LEU B CA 1
ATOM 2321 C C . LEU B 1 125 ? 13.789 7.324 8.07 1 94.44 125 LEU B C 1
ATOM 2323 O O . LEU B 1 125 ? 13.898 6.148 7.715 1 94.44 125 LEU B O 1
ATOM 2327 N N . VAL B 1 126 ? 14.68 8.156 7.934 1 91.5 126 VAL B N 1
ATOM 2328 C CA . VAL B 1 126 ? 15.969 7.746 7.391 1 91.5 126 VAL B CA 1
ATOM 2329 C C . VAL B 1 126 ? 17.078 8.016 8.414 1 91.5 126 VAL B C 1
ATOM 2331 O O . VAL B 1 126 ? 16.859 8.75 9.383 1 91.5 126 VAL B O 1
ATOM 2334 N N . ALA B 1 127 ? 18.203 7.414 8.07 1 87.88 127 ALA B N 1
ATOM 2335 C CA . ALA B 1 127 ? 19.359 7.562 8.953 1 87.88 127 ALA B CA 1
ATOM 2336 C C . ALA B 1 127 ? 19.938 8.977 8.875 1 87.88 127 ALA B C 1
ATOM 2338 O O . ALA B 1 127 ? 19.578 9.742 7.98 1 87.88 127 ALA B O 1
ATOM 2339 N N . LYS B 1 128 ? 20.766 9.32 9.852 1 80.81 128 LYS B N 1
ATOM 2340 C CA . LYS B 1 128 ? 21.328 10.656 10 1 80.81 128 LYS B CA 1
ATOM 2341 C C . LYS B 1 128 ? 22.25 11 8.828 1 80.81 128 LYS B C 1
ATOM 2343 O O . LYS B 1 128 ? 22.516 12.172 8.562 1 80.81 128 LYS B O 1
ATOM 2348 N N . ASP B 1 129 ? 22.641 10.047 8.188 1 84.19 129 ASP B N 1
ATOM 2349 C CA . ASP B 1 129 ? 23.594 10.297 7.109 1 84.19 129 ASP B CA 1
ATOM 2350 C C . ASP B 1 129 ? 22.875 10.531 5.785 1 84.19 129 ASP B C 1
ATOM 2352 O O . ASP B 1 129 ? 23.5 10.562 4.727 1 84.19 129 ASP B O 1
ATOM 2356 N N . CYS B 1 130 ? 21.641 10.742 5.898 1 84.81 130 CYS B N 1
ATOM 2357 C CA . CYS B 1 130 ? 20.906 11.047 4.68 1 84.81 130 CYS B CA 1
ATOM 2358 C C . CYS B 1 130 ? 21.219 12.453 4.188 1 84.81 130 CYS B C 1
ATOM 2360 O O . CYS B 1 130 ? 21.438 13.359 4.988 1 84.81 130 CYS B O 1
ATOM 2362 N N . LYS B 1 131 ? 21.188 12.625 2.92 1 91.31 131 LYS B N 1
ATOM 2363 C CA . LYS B 1 131 ? 21.562 13.883 2.291 1 91.31 131 LYS B CA 1
ATOM 2364 C C . LYS B 1 131 ? 20.359 14.797 2.113 1 91.31 131 LYS B C 1
ATOM 2366 O O . LYS B 1 131 ? 20.5 15.961 1.732 1 91.31 131 LYS B O 1
ATOM 2371 N N . THR B 1 132 ? 19.125 14.352 2.393 1 93.19 132 THR B N 1
ATOM 2372 C CA . THR B 1 132 ? 17.891 15.109 2.201 1 93.19 132 THR B CA 1
ATOM 2373 C C . THR B 1 132 ? 17.188 15.344 3.533 1 93.19 132 THR B C 1
ATOM 2375 O O . THR B 1 132 ? 17.578 14.773 4.555 1 93.19 132 THR B O 1
ATOM 2378 N N . VAL B 1 133 ? 16.25 16.266 3.508 1 94.75 133 VAL B N 1
ATOM 2379 C CA . VAL B 1 133 ? 15.43 16.531 4.688 1 94.75 133 VAL B CA 1
ATOM 2380 C C . VAL B 1 133 ? 14.094 15.805 4.57 1 94.75 133 VAL B C 1
ATOM 2382 O O . VAL B 1 133 ? 13.336 16.031 3.627 1 94.75 133 VAL B O 1
ATOM 2385 N N . LYS B 1 134 ? 13.875 14.93 5.484 1 96 134 LYS B N 1
ATOM 2386 C CA . LYS B 1 134 ? 12.641 14.148 5.469 1 96 134 LYS B CA 1
ATOM 2387 C C . LYS B 1 134 ? 11.703 14.586 6.59 1 96 134 LYS B C 1
ATOM 2389 O O . LYS B 1 134 ? 12.148 14.875 7.703 1 96 134 LYS B O 1
ATOM 2394 N N . ILE B 1 135 ? 10.391 14.508 6.301 1 97.38 135 ILE B N 1
ATOM 2395 C CA . ILE B 1 135 ? 9.359 14.945 7.238 1 97.38 135 ILE B CA 1
ATOM 2396 C C . ILE B 1 135 ? 9.484 14.164 8.539 1 97.38 135 ILE B C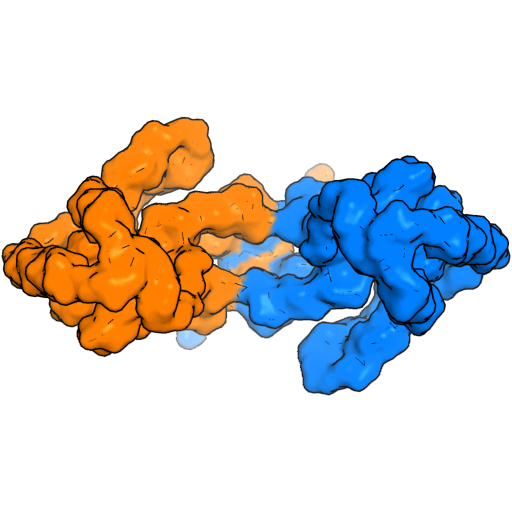 1
ATOM 2398 O O . ILE B 1 135 ? 9.547 14.75 9.625 1 97.38 135 ILE B O 1
ATOM 2402 N N . PRO B 1 136 ? 9.641 12.828 8.492 1 97.56 136 PRO B N 1
ATOM 2403 C CA . PRO B 1 136 ? 9.688 12.078 9.75 1 97.56 136 PRO B CA 1
ATOM 2404 C C . PRO B 1 136 ? 10.898 12.445 10.602 1 97.56 136 PRO B C 1
ATOM 2406 O O . PRO B 1 136 ? 10.836 12.398 11.836 1 97.56 136 PRO B O 1
ATOM 2409 N N . ASN B 1 137 ? 12 12.789 9.992 1 96.56 137 ASN B N 1
ATOM 2410 C CA . ASN B 1 137 ? 13.188 13.172 10.742 1 96.56 137 ASN B CA 1
ATOM 2411 C C . ASN B 1 137 ? 12.977 14.484 11.492 1 96.56 137 ASN B C 1
ATOM 2413 O O . ASN B 1 137 ? 13.383 14.609 12.648 1 96.56 137 ASN B O 1
ATOM 2417 N N . VAL B 1 138 ? 12.414 15.422 10.828 1 96.62 138 VAL B N 1
ATOM 2418 C CA . VAL B 1 138 ? 12.125 16.703 11.469 1 96.62 138 VAL B CA 1
ATOM 2419 C C . VAL B 1 138 ? 11.078 16.5 12.562 1 96.62 138 VAL B C 1
ATOM 2421 O O . VAL B 1 138 ? 11.18 17.094 13.641 1 96.62 138 VAL B O 1
ATOM 2424 N N . CYS B 1 139 ? 10.07 15.68 12.273 1 97.94 139 CYS B N 1
ATOM 2425 C CA . CYS B 1 139 ? 9.055 15.367 13.266 1 97.94 139 CYS B CA 1
ATOM 2426 C C . CYS B 1 139 ? 9.695 14.766 14.523 1 97.94 139 CYS B C 1
ATOM 2428 O O . CYS B 1 139 ? 9.383 15.18 15.641 1 97.94 139 CYS B O 1
ATOM 2430 N N . ARG B 1 140 ? 10.523 13.82 14.289 1 96.12 140 ARG B N 1
ATOM 2431 C CA . ARG B 1 140 ? 11.188 13.164 15.406 1 96.12 140 ARG B CA 1
ATOM 2432 C C . ARG B 1 140 ? 11.945 14.164 16.266 1 96.12 140 ARG B C 1
ATOM 2434 O O . ARG B 1 140 ? 11.867 14.125 17.484 1 96.12 140 ARG B O 1
ATOM 2441 N N . HIS B 1 141 ? 12.625 15.016 15.641 1 94.31 141 HIS B N 1
ATOM 2442 C CA . HIS B 1 141 ? 13.352 16.062 16.359 1 94.31 141 HIS B CA 1
ATOM 2443 C C . HIS B 1 141 ? 12.406 16.938 17.172 1 94.31 141 HIS B C 1
ATOM 2445 O O . HIS B 1 141 ? 12.766 17.406 18.25 1 94.31 141 HIS B O 1
ATOM 2451 N N . SER B 1 142 ? 11.242 17.141 16.672 1 96.44 142 SER B N 1
ATOM 2452 C CA . SER B 1 142 ? 10.305 18.094 17.25 1 96.44 142 SER B CA 1
ATOM 2453 C C . SER B 1 142 ? 9.336 17.406 18.203 1 96.44 142 SER B C 1
ATOM 2455 O O . SER B 1 142 ? 8.438 18.047 18.75 1 96.44 142 SER B O 1
ATOM 2457 N N . GLY B 1 143 ? 9.422 16.094 18.297 1 96 143 GLY B N 1
ATOM 2458 C CA . GLY B 1 143 ? 8.57 15.352 19.203 1 96 143 GLY B CA 1
ATOM 2459 C C . GLY B 1 143 ? 7.176 15.125 18.656 1 96 143 GLY B C 1
ATOM 2460 O O . GLY B 1 143 ? 6.219 15 19.422 1 96 143 GLY B O 1
ATOM 2461 N N . VAL B 1 144 ? 7.023 15.219 17.422 1 97.12 144 VAL B N 1
ATOM 2462 C CA . VAL B 1 144 ? 5.75 14.984 16.75 1 97.12 144 VAL B CA 1
ATOM 2463 C C . VAL B 1 144 ? 5.738 13.586 16.141 1 97.12 144 VAL B C 1
ATOM 2465 O O . VAL B 1 144 ? 6.691 13.203 15.453 1 97.12 144 VAL B O 1
ATOM 2468 N N . PRO B 1 145 ? 4.711 12.82 16.422 1 97.81 145 PRO B N 1
ATOM 2469 C CA . PRO B 1 145 ? 4.645 11.508 15.773 1 97.81 145 PRO B CA 1
ATOM 2470 C C . PRO B 1 145 ? 4.293 11.586 14.289 1 97.81 145 PRO B C 1
ATOM 2472 O O . PRO B 1 145 ? 3.641 12.547 13.859 1 97.81 145 PRO B O 1
ATOM 2475 N N . SER B 1 146 ? 4.805 10.68 13.586 1 98.12 146 SER B N 1
ATOM 2476 C CA . SER B 1 146 ? 4.438 10.531 12.18 1 98.12 146 SER B CA 1
ATOM 2477 C C . SER B 1 146 ? 4.102 9.078 11.844 1 98.12 146 SER B C 1
ATOM 2479 O O . SER B 1 146 ? 4.684 8.156 12.406 1 98.12 146 SER B O 1
ATOM 2481 N N . ILE B 1 147 ? 3.127 8.867 10.93 1 97.38 147 ILE B N 1
ATOM 2482 C CA . ILE B 1 147 ? 2.732 7.523 10.523 1 97.38 147 ILE B CA 1
ATOM 2483 C C . ILE B 1 147 ? 2.568 7.469 9.008 1 97.38 147 ILE B C 1
ATOM 2485 O O . ILE B 1 147 ? 2.443 8.508 8.352 1 97.38 147 ILE B O 1
ATOM 2489 N N . HIS B 1 148 ? 2.666 6.273 8.492 1 97.19 148 HIS B N 1
ATOM 2490 C CA . HIS B 1 148 ? 2.387 6.012 7.082 1 97.19 148 HIS B CA 1
ATOM 2491 C C . HIS B 1 148 ? 0.886 5.918 6.828 1 97.19 148 HIS B C 1
ATOM 2493 O O . HIS B 1 148 ? 0.14 5.41 7.668 1 97.19 148 HIS B O 1
ATOM 2499 N N . PRO B 1 149 ? 0.428 6.371 5.672 1 96.69 149 PRO B N 1
ATOM 2500 C CA . PRO B 1 149 ? -1.008 6.348 5.387 1 96.69 149 PRO B CA 1
ATOM 2501 C C . PRO B 1 149 ? -1.61 4.949 5.492 1 96.69 149 PRO B C 1
ATOM 2503 O O . PRO B 1 149 ? -2.809 4.809 5.75 1 96.69 149 PRO B O 1
ATOM 2506 N N . MET B 1 150 ? -0.831 3.922 5.367 1 93.88 150 MET B N 1
ATOM 2507 C CA . MET B 1 150 ? -1.323 2.551 5.465 1 93.88 150 MET B CA 1
ATOM 2508 C C . MET B 1 150 ? -1.807 2.246 6.879 1 93.88 150 MET B C 1
ATOM 2510 O O . MET B 1 150 ? -2.574 1.306 7.09 1 93.88 150 MET B O 1
ATOM 2514 N N . LYS B 1 151 ? -1.39 3.049 7.809 1 93.75 151 LYS B N 1
ATOM 2515 C CA . LYS B 1 151 ? -1.757 2.82 9.203 1 93.75 151 LYS B CA 1
ATOM 2516 C C . LYS B 1 151 ? -2.986 3.639 9.594 1 93.75 151 LYS B C 1
ATOM 2518 O O . LYS B 1 151 ? -3.494 3.516 10.703 1 93.75 151 LYS B O 1
ATOM 2523 N N . VAL B 1 152 ? -3.447 4.422 8.695 1 95.44 152 VAL B N 1
ATOM 2524 C CA . VAL B 1 152 ? -4.539 5.348 8.977 1 95.44 152 VAL B CA 1
ATOM 2525 C C . VAL B 1 152 ? -5.805 4.566 9.32 1 95.44 152 VAL B C 1
ATOM 2527 O O . VAL B 1 152 ? -6.562 4.961 10.211 1 95.44 152 VAL B O 1
ATOM 2530 N N . LEU B 1 153 ? -6.039 3.449 8.594 1 92.94 153 LEU B N 1
ATOM 2531 C CA . LEU B 1 153 ? -7.246 2.662 8.82 1 92.94 153 LEU B CA 1
ATOM 2532 C C . LEU B 1 153 ? -7.32 2.193 10.273 1 92.94 153 LEU B C 1
ATOM 2534 O O . LEU B 1 153 ? -8.367 2.318 10.914 1 92.94 153 LEU B O 1
ATOM 2538 N N . SER B 1 154 ? -6.227 1.669 10.727 1 92.12 154 SER B N 1
ATOM 2539 C CA . SER B 1 154 ? -6.203 1.186 12.109 1 92.12 154 SER B CA 1
ATOM 2540 C C . SER B 1 154 ? -6.277 2.342 13.102 1 92.12 154 SER B C 1
ATOM 2542 O O . SER B 1 154 ? -6.941 2.236 14.133 1 92.12 154 SER B O 1
ATOM 2544 N N . GLU B 1 155 ? -5.637 3.484 12.828 1 94.19 155 GLU B N 1
ATOM 2545 C CA . GLU B 1 155 ? -5.609 4.645 13.719 1 94.19 155 GLU B CA 1
ATOM 2546 C C . GLU B 1 155 ? -6.996 5.262 13.859 1 94.19 155 GLU B C 1
ATOM 2548 O O . GLU B 1 155 ? -7.375 5.703 14.945 1 94.19 155 GLU B O 1
ATOM 2553 N N . LEU B 1 156 ? -7.73 5.258 12.734 1 94.56 156 LEU B N 1
ATOM 2554 C CA . LEU B 1 156 ? -9.047 5.883 12.742 1 94.56 156 LEU B CA 1
ATOM 2555 C C . LEU B 1 156 ? -10.141 4.844 12.977 1 94.56 156 LEU B C 1
ATOM 2557 O O . LEU B 1 156 ? -11.328 5.168 12.93 1 94.56 156 LEU B O 1
ATOM 2561 N N . ARG B 1 157 ? -9.797 3.576 13.156 1 90.31 157 ARG B N 1
ATOM 2562 C CA . ARG B 1 157 ? -10.695 2.457 13.414 1 90.31 157 ARG B CA 1
ATOM 2563 C C . ARG B 1 157 ? -11.742 2.326 12.312 1 90.31 157 ARG B C 1
ATOM 2565 O O . ARG B 1 157 ? -12.93 2.168 12.586 1 90.31 157 ARG B O 1
ATOM 2572 N N . GLY B 1 158 ? -11.188 2.525 11.125 1 90.88 158 GLY B N 1
ATOM 2573 C CA . GLY B 1 158 ? -12.047 2.299 9.977 1 90.88 158 GLY B CA 1
ATOM 2574 C C . GLY B 1 158 ? -12.234 0.83 9.648 1 90.88 158 GLY B C 1
ATOM 2575 O O . GLY B 1 158 ? -11.352 0.012 9.914 1 90.88 158 GLY B O 1
ATOM 2576 N N . CYS B 1 159 ? -13.406 0.538 9.062 1 93.44 159 CYS B N 1
ATOM 2577 C CA . CYS B 1 159 ? -13.711 -0.806 8.586 1 93.44 159 CYS B CA 1
ATOM 2578 C C . CYS B 1 159 ? -14.352 -0.758 7.203 1 93.44 159 CYS B C 1
ATOM 2580 O O . CYS B 1 159 ? -15.398 -0.135 7.02 1 93.44 159 CYS B O 1
ATOM 2582 N N . PHE B 1 160 ? -13.656 -1.393 6.258 1 94.44 160 PHE B N 1
ATOM 2583 C CA . PHE B 1 160 ? -14.117 -1.379 4.875 1 94.44 160 PHE B CA 1
ATOM 2584 C C . PHE B 1 160 ? -14.836 -2.676 4.531 1 94.44 160 PHE B C 1
ATOM 2586 O O . PHE B 1 160 ? -14.328 -3.766 4.789 1 94.44 160 PHE B O 1
ATOM 2593 N N . ASN B 1 161 ? -15.961 -2.533 3.91 1 93.56 161 ASN B N 1
ATOM 2594 C CA . ASN B 1 161 ? -16.766 -3.684 3.49 1 93.56 161 ASN B CA 1
ATOM 2595 C C . ASN B 1 161 ? -16.969 -3.701 1.979 1 93.56 161 ASN B C 1
ATOM 2597 O O . ASN B 1 161 ? -16.922 -2.652 1.33 1 93.56 161 ASN B O 1
ATOM 2601 N N . LEU B 1 162 ? -17.156 -4.953 1.48 1 92.62 162 LEU B N 1
ATOM 2602 C CA . LEU B 1 162 ? -17.375 -5.133 0.049 1 92.62 162 LEU B CA 1
ATOM 2603 C C . LEU B 1 162 ? -18.797 -4.773 -0.332 1 92.62 162 LEU B C 1
ATOM 2605 O O . LEU B 1 162 ? -19.75 -5.129 0.377 1 92.62 162 LEU B O 1
ATOM 2609 N N . SER B 1 163 ? -18.875 -3.859 -1.332 1 83.44 163 SER B N 1
ATOM 2610 C CA . SER B 1 163 ? -20.219 -3.523 -1.806 1 83.44 163 SER B CA 1
ATOM 2611 C C . SER B 1 163 ? -20.844 -4.684 -2.572 1 83.44 163 SER B C 1
ATOM 2613 O O . SER B 1 163 ? -20.156 -5.355 -3.354 1 83.44 163 SER B O 1
ATOM 2615 N N . LEU B 1 164 ? -21.984 -5.355 -2.068 1 64.81 164 LEU B N 1
ATOM 2616 C CA . LEU B 1 164 ? -22.703 -6.438 -2.73 1 64.81 164 LEU B CA 1
ATOM 2617 C C . LEU B 1 164 ? -23.469 -5.918 -3.949 1 64.81 164 LEU B C 1
ATOM 2619 O O . LEU B 1 164 ? -24.109 -4.875 -3.883 1 64.81 164 LEU B O 1
ATOM 2623 N N . GLU B 1 165 ? -22.922 -5.855 -5.211 1 54.16 165 GLU B N 1
ATOM 2624 C CA . GLU B 1 165 ? -23.891 -5.637 -6.277 1 54.16 165 GLU B CA 1
ATOM 2625 C C . GLU B 1 165 ? -25.172 -6.41 -6.016 1 54.16 165 GLU B C 1
ATOM 2627 O O . GLU B 1 165 ? -25.141 -7.52 -5.484 1 54.16 165 GLU B O 1
ATOM 2632 N N . ASP B 1 166 ? -26.281 -5.797 -5.797 1 44.56 166 ASP B N 1
ATOM 2633 C CA . ASP B 1 166 ? -27.594 -6.41 -6.004 1 44.56 166 ASP B CA 1
ATOM 2634 C C . ASP B 1 166 ? -27.609 -7.25 -7.281 1 44.56 166 ASP B C 1
ATOM 2636 O O . ASP B 1 166 ? -27.328 -6.742 -8.367 1 44.56 166 ASP B O 1
ATOM 2640 N N . GLU B 1 167 ? -27.266 -8.625 -7.332 1 40.56 167 GLU B N 1
ATOM 2641 C CA . GLU B 1 167 ? -27.672 -9.539 -8.398 1 40.56 167 GLU B CA 1
ATOM 2642 C C . GLU B 1 167 ? -28.984 -9.094 -9.039 1 40.56 167 GLU B C 1
ATOM 2644 O O . GLU B 1 167 ? -29.375 -9.602 -10.094 1 40.56 167 GLU B O 1
ATOM 2649 N N . ASP B 1 168 ? -30.062 -8.617 -8.367 1 34.19 168 ASP B N 1
ATOM 2650 C CA . ASP B 1 168 ? -31.406 -8.594 -8.93 1 34.19 168 ASP B CA 1
ATOM 2651 C C . ASP B 1 168 ? -31.516 -7.566 -10.055 1 34.19 168 ASP B C 1
ATOM 2653 O O . ASP B 1 168 ? -32.594 -7.344 -10.594 1 34.19 168 ASP B O 1
ATOM 2657 N N . SER B 1 169 ? -30.766 -6.582 -10.359 1 25.91 169 SER B N 1
ATOM 2658 C CA . SER B 1 169 ? -31.469 -6.051 -11.523 1 25.91 169 SER B CA 1
ATOM 2659 C C . SER B 1 169 ? -31.141 -6.848 -12.781 1 25.91 169 SER B C 1
ATOM 2661 O O . SER B 1 169 ? -30.016 -7.352 -12.922 1 25.91 169 SER B O 1
#

InterPro domains:
  IPR016541 Uncharacterised conserved protein UCP008505 [PF14367] (4-157)

pLDDT: mean 93.95, std 10.33, range [25.61, 98.88]

Radius of gyration: 23.08 Å; Cα contacts (8 Å, |Δi|>4): 563; chains: 2; bounding box: 58×66×42 Å

Organism: NCBI:txid1960156